Protein AF-A0AAD4QJ36-F1 (afdb_monomer_lite)

InterPro domains:
  IPR046541 Domain of unkn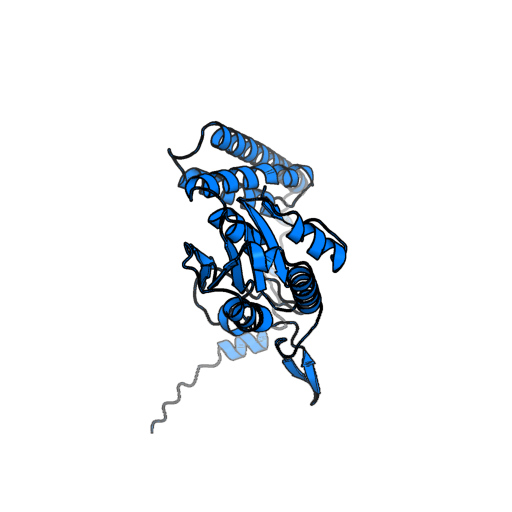own function DUF6606 [PF20255] (3-205)

Foldseek 3Di:
DEDEPPPPDPDQDDLVRQLVVLLPDDAQYWYKDDLALLQKIWIWHHHPFWIKIFMPGLDAWVVVQVVDPFWDKDKPRPFMWIATPVQSNPSVNSSVVSVLSSCSSPDNDPQFDWDADPNDIDGPQATHGHNCCPPPVVRVVRCVRGNTDDADMDMDGHNWDQADDPDSYGDTDDSVVVRVLRCLCRSDPDNLVSLLVVLLVLLVCLVCVVVPHDLVVLVVSLVVSVVSCVVCPPVHDPVSNVSNVVSSVVSVVSSVVVVVVVVVVVVVDDPDCVPDPVVVVVPPPPVPCVVVVVVVPPPPPPDDDDD

Radius of gyration: 26.71 Å; chains: 1; bounding box: 59×72×68 Å

Sequence (307 aa):
MIEIVQLAEKRPFEEVELQDTLSKMTTEDVFIMHIREQNAAVIVRKLPDVVQFETFEVSPPAGVVMPNKGKLLRSYPAQAVGVSVETFMNNRFLRELASFLLQMNVDILDSAATTTKAGSTVREVRESAHPKYITELLMGILSGCGHPVEVKSITKHFSDEVLWLNTERPWRRSPLWLILRISLQTSLPSTDVYKHFMLFFHAHLRICTQQSFPSELLYAMRVKMARRLSKLDSAALGDVYQTVYDVANETEELLRSRWANFQRKLMSSPWIPDNLDFRSDTAISLTNAHPYIKKALEPTSHGEQKT

Organism: NCBI:txid376703

pLDDT: mean 85.96, std 12.65, range [35.75, 98.19]

Secondary structure (DSSP, 8-state):
-EE-TTSS-SSPPPHHHHHHHHHTPPTT-EEEEEETTTTEEEEEEE-SSEEEEEEEESS--HHHHTT-SSPEEEEESSEEEEEEHHHHT-HHHHHHHHHHHHHHHH---TTS-EEEETTEEEE-TTSPPPTHIIIIIIHHHHHHTEEE-----EEEEE----B-SS-SS-B---HHHHHHHHHHHHHSS-HHHHHHHHHHHHHHTTHHHHTT--HHHHHHHHHHHHHHHHHHGGGS-HHHHHHHHHHHHHHHHHHHHHHHHHHHHHTTS---GGG--HHHHS----TTTHHHHHHHHS---------

Structure (mmCIF, N/CA/C/O backbone):
data_AF-A0AAD4QJ36-F1
#
_entry.id   AF-A0AAD4QJ36-F1
#
loop_
_atom_site.group_PDB
_atom_site.id
_atom_site.type_symbol
_atom_site.label_atom_id
_atom_site.label_alt_id
_atom_site.label_comp_id
_atom_site.label_asym_id
_atom_site.label_entity_id
_atom_site.label_seq_id
_atom_site.pdbx_PDB_ins_code
_atom_site.Cartn_x
_atom_site.Cartn_y
_atom_site.Cartn_z
_atom_site.occupancy
_atom_site.B_iso_or_equiv
_atom_site.auth_seq_id
_atom_site.auth_comp_id
_atom_site.auth_asym_id
_atom_site.auth_atom_id
_atom_site.pdbx_PDB_model_num
ATOM 1 N N . MET A 1 1 ? -6.503 16.402 4.889 1.00 41.88 1 MET A N 1
ATOM 2 C CA . MET A 1 1 ? -5.091 16.260 4.450 1.00 41.88 1 MET A CA 1
ATOM 3 C C . MET A 1 1 ? -4.736 14.772 4.524 1.00 41.88 1 MET A C 1
ATOM 5 O O . MET A 1 1 ? -5.135 14.124 5.479 1.00 41.88 1 MET A O 1
ATOM 9 N N . ILE A 1 2 ? -4.087 14.168 3.516 1.00 50.81 2 ILE A N 1
ATOM 10 C CA . ILE A 1 2 ? -3.665 12.754 3.636 1.00 50.81 2 ILE A CA 1
ATOM 11 C C . ILE A 1 2 ? -2.287 12.740 4.293 1.00 50.81 2 ILE A C 1
ATOM 13 O O . ILE A 1 2 ? -1.295 13.062 3.638 1.00 50.81 2 ILE A O 1
ATOM 17 N N . GLU A 1 3 ? -2.229 12.381 5.571 1.00 48.88 3 GLU A N 1
ATOM 18 C CA . GLU A 1 3 ? -0.978 12.273 6.312 1.00 48.88 3 GLU A CA 1
ATOM 19 C C . GLU A 1 3 ? -0.517 10.809 6.313 1.00 48.88 3 GLU A C 1
ATOM 21 O O . GLU A 1 3 ? -1.139 9.923 6.903 1.00 48.88 3 GLU A O 1
ATOM 26 N N . ILE A 1 4 ? 0.566 10.518 5.584 1.00 53.62 4 ILE A N 1
ATOM 27 C CA . ILE A 1 4 ? 1.099 9.153 5.466 1.00 53.62 4 ILE A CA 1
ATOM 28 C C . ILE A 1 4 ? 2.323 9.003 6.367 1.00 53.62 4 ILE A C 1
ATOM 30 O O . ILE A 1 4 ? 3.465 9.192 5.946 1.00 53.62 4 ILE A O 1
ATOM 34 N N . VAL A 1 5 ? 2.071 8.632 7.615 1.00 49.19 5 VAL A N 1
ATOM 35 C CA . VAL A 1 5 ? 2.993 8.854 8.737 1.00 49.19 5 VAL A CA 1
ATOM 36 C C . VAL A 1 5 ? 4.088 7.780 8.889 1.00 49.19 5 VAL A C 1
ATOM 38 O O . VAL A 1 5 ? 4.926 7.845 9.771 1.00 49.19 5 VAL A O 1
ATOM 41 N N . GLN A 1 6 ? 4.223 6.820 7.971 1.00 47.62 6 GLN A N 1
ATOM 42 C CA . GLN A 1 6 ? 5.349 5.860 8.017 1.00 47.62 6 GLN A CA 1
ATOM 43 C C . GLN A 1 6 ? 6.090 5.636 6.696 1.00 47.62 6 GLN A C 1
ATOM 45 O O . GLN A 1 6 ? 6.907 4.717 6.581 1.00 47.62 6 GLN A O 1
ATOM 50 N N . LEU A 1 7 ? 5.853 6.484 5.695 1.00 43.03 7 LEU A N 1
ATOM 51 C CA . LEU A 1 7 ? 6.656 6.465 4.468 1.00 43.03 7 LEU A CA 1
ATOM 52 C C . LEU A 1 7 ? 7.937 7.290 4.570 1.00 43.03 7 LEU A C 1
ATOM 54 O O . LEU A 1 7 ? 8.892 6.999 3.853 1.00 43.03 7 LEU A O 1
ATOM 58 N N . ALA A 1 8 ? 7.942 8.315 5.423 1.00 35.75 8 ALA A N 1
ATOM 59 C CA . ALA A 1 8 ? 8.966 9.354 5.414 1.00 35.75 8 ALA A CA 1
ATOM 60 C C . ALA A 1 8 ? 10.053 9.181 6.487 1.00 35.75 8 ALA A C 1
ATOM 62 O O . ALA A 1 8 ? 11.180 9.631 6.277 1.00 35.75 8 ALA A O 1
ATOM 63 N N . GLU A 1 9 ? 9.767 8.522 7.613 1.00 40.34 9 GLU A N 1
ATOM 64 C CA . GLU A 1 9 ? 10.689 8.545 8.751 1.00 40.34 9 GLU A CA 1
ATOM 65 C C . GLU A 1 9 ? 11.611 7.321 8.814 1.00 40.34 9 GLU A C 1
ATOM 67 O O . GLU A 1 9 ? 11.188 6.164 8.823 1.00 40.34 9 GLU A O 1
ATOM 72 N N . LYS A 1 10 ? 12.922 7.596 8.866 1.00 46.59 10 LYS A N 1
ATOM 73 C CA . LYS A 1 10 ? 13.982 6.598 9.092 1.00 46.59 10 LYS A CA 1
ATOM 74 C C . LYS A 1 10 ? 14.010 6.076 10.536 1.00 46.59 10 LYS A C 1
ATOM 76 O O . LYS A 1 10 ? 14.713 5.101 10.793 1.00 46.59 10 LYS A O 1
ATOM 81 N N . ARG A 1 11 ? 13.276 6.712 11.456 1.00 57.44 11 ARG A N 1
ATOM 82 C CA . ARG A 1 11 ? 13.163 6.324 12.867 1.00 57.44 11 ARG A CA 1
ATOM 83 C C . ARG A 1 11 ? 11.755 5.788 13.167 1.00 57.44 11 ARG A C 1
ATOM 85 O O . ARG A 1 11 ? 10.806 6.206 12.505 1.00 57.44 11 ARG A O 1
ATOM 92 N N . PRO A 1 12 ? 11.613 4.845 14.110 1.00 64.56 12 PRO A N 1
ATOM 93 C CA . PRO A 1 12 ? 10.301 4.450 14.608 1.00 64.56 12 PRO A CA 1
ATOM 94 C C . PRO A 1 12 ? 9.629 5.630 15.325 1.00 64.56 12 PRO A C 1
ATOM 96 O O . PRO A 1 12 ? 10.314 6.421 15.968 1.00 64.56 12 PRO A O 1
ATOM 99 N N . PHE A 1 13 ? 8.305 5.724 15.199 1.00 68.56 13 PHE A N 1
ATOM 100 C CA . PHE A 1 13 ? 7.481 6.659 15.968 1.00 68.56 13 PHE A CA 1
ATOM 101 C C . PHE A 1 13 ? 7.575 6.341 17.460 1.00 68.56 13 PHE A C 1
ATOM 103 O O . PHE A 1 13 ? 7.538 5.167 17.838 1.00 68.56 13 PHE A O 1
ATOM 110 N N . GLU A 1 14 ? 7.643 7.373 18.296 1.00 84.25 14 GLU A N 1
ATOM 111 C CA . GLU A 1 14 ? 7.407 7.215 19.733 1.00 84.25 14 GLU A CA 1
ATOM 112 C C . GLU A 1 14 ? 5.900 7.196 20.039 1.00 84.25 14 GLU A C 1
ATOM 114 O O . GLU A 1 14 ? 5.085 7.733 19.284 1.00 84.25 14 GLU A O 1
ATOM 119 N N . GLU A 1 15 ? 5.509 6.583 21.161 1.00 85.81 15 GLU A N 1
ATOM 120 C CA . GLU A 1 15 ? 4.096 6.464 21.569 1.00 85.81 15 GLU A CA 1
ATOM 121 C C . GLU A 1 15 ? 3.403 7.823 21.647 1.00 85.81 15 GLU A C 1
ATOM 123 O O . GLU A 1 15 ? 2.309 7.999 21.112 1.00 85.81 15 GLU A O 1
ATOM 128 N N . VAL A 1 16 ? 4.088 8.804 22.237 1.00 89.62 16 VAL A N 1
ATOM 129 C CA . VAL A 1 16 ? 3.588 10.175 22.377 1.00 89.62 16 VAL A CA 1
ATOM 130 C C . VAL A 1 16 ? 3.401 10.839 21.013 1.00 89.62 16 VAL A C 1
ATOM 132 O O . VAL A 1 16 ? 2.408 11.529 20.811 1.00 89.62 16 VAL A O 1
ATOM 135 N N . GLU A 1 17 ? 4.308 10.606 20.062 1.00 90.31 17 GLU A N 1
ATOM 136 C CA . GLU A 1 17 ? 4.225 11.185 18.716 1.00 90.31 17 GLU A CA 1
ATOM 137 C C . GLU A 1 17 ? 3.039 10.613 17.937 1.00 90.31 17 GLU A C 1
ATOM 139 O O . GLU A 1 17 ? 2.301 11.356 17.287 1.00 90.31 17 GLU A O 1
ATOM 144 N N . LEU A 1 18 ? 2.816 9.296 18.024 1.00 91.44 18 LEU A N 1
ATOM 145 C CA . LEU A 1 18 ? 1.687 8.655 17.355 1.00 91.44 18 LEU A CA 1
ATOM 146 C C . LEU A 1 18 ? 0.358 9.078 17.991 1.00 91.44 18 LEU A C 1
ATOM 148 O O . LEU A 1 18 ? -0.591 9.394 17.273 1.00 91.44 18 LEU A O 1
ATOM 152 N N . GLN A 1 19 ? 0.295 9.129 19.322 1.00 93.38 19 GLN A N 1
ATOM 153 C CA . GLN A 1 19 ? -0.873 9.636 20.039 1.00 93.38 19 GLN A CA 1
ATOM 154 C C . GLN A 1 19 ? -1.187 11.082 19.630 1.00 93.38 19 GLN A C 1
ATOM 156 O O . GLN A 1 19 ? -2.335 11.390 19.312 1.00 93.38 19 GLN A O 1
ATOM 161 N N . ASP A 1 20 ? -0.180 11.956 19.625 1.00 92.69 20 ASP A N 1
ATOM 162 C CA . ASP A 1 20 ? -0.322 13.368 19.268 1.00 92.69 20 ASP A CA 1
ATOM 163 C C . ASP A 1 20 ? -0.807 13.528 17.820 1.00 92.69 20 ASP A C 1
ATOM 165 O O . ASP A 1 20 ? -1.782 14.239 17.572 1.00 92.69 20 ASP A O 1
ATOM 169 N N . THR A 1 21 ? -0.223 12.769 16.889 1.00 92.69 21 THR A N 1
ATOM 170 C CA . THR A 1 21 ? -0.647 12.716 15.480 1.00 92.69 21 THR A CA 1
ATOM 171 C C . THR A 1 21 ? -2.123 12.334 15.351 1.00 92.69 21 THR A C 1
ATOM 173 O O . THR A 1 21 ? -2.900 13.049 14.721 1.00 92.69 21 THR A O 1
ATOM 176 N N . LEU A 1 22 ? -2.543 11.236 15.990 1.00 94.31 22 LEU A N 1
ATOM 177 C CA . LEU A 1 22 ? -3.935 10.777 15.943 1.00 94.31 22 LEU A CA 1
ATOM 178 C C . LEU A 1 22 ? -4.895 11.780 16.601 1.00 94.31 22 LEU A C 1
ATOM 180 O O . LEU A 1 22 ? -6.001 11.990 16.104 1.00 94.31 22 LEU A O 1
ATOM 184 N N . SER A 1 23 ? -4.473 12.432 17.688 1.00 94.88 23 SER A N 1
ATOM 185 C CA . SER A 1 23 ? -5.283 13.431 18.398 1.00 94.88 23 SER A CA 1
ATOM 186 C C . SER A 1 23 ? -5.511 14.713 17.591 1.00 94.88 23 SER A C 1
ATOM 188 O O . SER A 1 23 ? -6.525 15.384 17.773 1.00 94.88 23 SER A O 1
ATOM 190 N N . LYS A 1 24 ? -4.586 15.042 16.681 1.00 94.69 24 LYS A N 1
ATOM 191 C CA . LYS A 1 24 ? -4.638 16.234 15.824 1.00 94.69 24 LYS A CA 1
ATOM 192 C C . LYS A 1 24 ? -5.410 16.020 14.525 1.00 94.69 24 LYS A C 1
ATOM 194 O O . LYS A 1 24 ? -5.614 16.989 13.798 1.00 94.69 24 LYS A O 1
ATOM 199 N N . MET A 1 25 ? -5.861 14.793 14.245 1.00 94.19 25 MET A N 1
ATOM 200 C CA . MET A 1 25 ? -6.657 14.498 13.054 1.00 94.19 25 MET A CA 1
ATOM 201 C C . MET A 1 25 ? -7.949 15.323 13.035 1.00 94.19 25 MET A C 1
ATOM 203 O O . MET A 1 25 ? -8.803 15.221 13.921 1.00 94.19 25 MET A O 1
ATOM 207 N N . THR A 1 26 ? -8.110 16.098 11.973 1.00 93.88 26 THR A N 1
ATOM 208 C CA . THR A 1 26 ? -9.310 16.860 11.636 1.00 93.88 26 THR A CA 1
ATOM 209 C C . THR A 1 26 ? -10.234 16.055 10.724 1.00 93.88 26 THR A C 1
ATOM 211 O O . THR A 1 26 ? -9.863 15.008 10.195 1.00 93.88 26 THR A O 1
ATOM 214 N N . THR A 1 27 ? -11.478 16.505 10.562 1.00 93.56 27 THR A N 1
ATOM 215 C CA . THR A 1 27 ? -12.438 15.861 9.656 1.00 93.56 27 THR A CA 1
ATOM 216 C C . THR A 1 27 ? -11.858 15.748 8.243 1.00 93.56 27 THR A C 1
ATOM 218 O O . THR A 1 27 ? -11.265 16.693 7.736 1.00 93.56 27 THR A O 1
ATOM 221 N N . GLU A 1 28 ? -12.056 14.592 7.610 1.00 90.12 28 GLU A N 1
ATOM 222 C CA . GLU A 1 28 ? -11.489 14.179 6.316 1.00 90.12 28 GLU A CA 1
ATOM 223 C C . GLU A 1 28 ? -9.989 13.841 6.324 1.00 90.12 28 GLU A C 1
ATOM 225 O O . GLU A 1 28 ? -9.433 13.485 5.278 1.00 90.12 28 GLU A O 1
ATOM 230 N N . ASP A 1 29 ? -9.322 13.880 7.481 1.00 93.50 29 ASP A N 1
ATOM 231 C CA . ASP A 1 29 ? -7.956 13.377 7.580 1.00 93.50 29 ASP A CA 1
ATOM 232 C C . ASP A 1 29 ? -7.909 11.852 7.489 1.00 93.50 29 ASP A C 1
ATOM 234 O O . ASP A 1 29 ? -8.765 11.113 7.995 1.00 93.50 29 ASP A O 1
ATOM 238 N N . VAL A 1 30 ? -6.859 11.389 6.816 1.00 93.81 30 VAL A N 1
ATOM 239 C CA . VAL A 1 30 ? -6.574 9.975 6.599 1.00 93.81 30 VAL A CA 1
ATOM 240 C C . VAL A 1 30 ? -5.173 9.702 7.110 1.00 93.81 30 VAL A C 1
ATOM 242 O O . VAL A 1 30 ? -4.204 10.216 6.554 1.00 93.81 30 VAL A O 1
ATOM 245 N N . PHE A 1 31 ? -5.090 8.857 8.129 1.00 94.81 31 PHE A N 1
ATOM 246 C CA . PHE A 1 31 ? -3.850 8.345 8.687 1.00 94.81 31 PHE A CA 1
ATOM 247 C C . PHE A 1 31 ? -3.635 6.906 8.217 1.00 94.81 31 PHE A C 1
ATOM 249 O O . PHE A 1 31 ? -4.570 6.103 8.179 1.00 94.81 31 PHE A O 1
ATOM 256 N N . ILE A 1 32 ? -2.408 6.563 7.827 1.00 94.56 32 ILE A N 1
ATOM 257 C CA . ILE A 1 32 ? -2.071 5.236 7.296 1.00 94.56 32 ILE A CA 1
ATOM 258 C C . ILE A 1 32 ? -0.790 4.736 7.956 1.00 94.56 32 ILE A C 1
ATOM 260 O O . ILE A 1 32 ? 0.241 5.411 7.908 1.00 94.56 32 ILE A O 1
ATOM 264 N N . MET A 1 33 ? -0.835 3.511 8.478 1.00 92.75 33 MET A N 1
ATOM 265 C CA . MET A 1 33 ? 0.302 2.852 9.117 1.00 92.75 33 MET A CA 1
ATOM 266 C C . MET A 1 33 ? 0.529 1.455 8.536 1.00 92.75 33 MET A C 1
ATOM 268 O O . MET A 1 33 ? -0.412 0.685 8.330 1.00 92.75 33 MET A O 1
ATOM 272 N N . HIS A 1 34 ? 1.793 1.128 8.268 1.00 93.88 34 HIS A N 1
ATOM 273 C CA . HIS A 1 34 ? 2.209 -0.206 7.845 1.00 93.88 34 HIS A CA 1
ATOM 274 C C . HIS A 1 34 ? 2.743 -0.953 9.063 1.00 93.88 34 HIS A C 1
ATOM 276 O O . HIS A 1 34 ? 3.838 -0.653 9.525 1.00 93.88 34 HIS A O 1
ATOM 282 N N . ILE A 1 35 ? 1.999 -1.948 9.541 1.00 93.31 35 ILE A N 1
ATOM 283 C CA . ILE A 1 35 ? 2.399 -2.788 10.670 1.00 93.31 35 ILE A CA 1
ATOM 284 C C . ILE A 1 35 ? 3.280 -3.918 10.136 1.00 93.31 35 ILE A C 1
ATOM 286 O O . ILE A 1 35 ? 2.790 -4.959 9.689 1.00 93.31 35 ILE A O 1
ATOM 290 N N . ARG A 1 36 ? 4.593 -3.671 10.126 1.00 89.25 36 ARG A N 1
ATOM 291 C CA . ARG A 1 36 ? 5.574 -4.481 9.386 1.00 89.25 36 ARG A CA 1
ATOM 292 C C . ARG A 1 36 ? 5.629 -5.922 9.876 1.00 89.25 36 ARG A C 1
ATOM 294 O O . ARG A 1 36 ? 5.489 -6.837 9.067 1.00 89.25 36 ARG A O 1
ATOM 301 N N . GLU A 1 37 ? 5.784 -6.117 11.183 1.00 90.38 37 GLU A N 1
ATOM 302 C CA . GLU A 1 37 ? 5.948 -7.458 11.755 1.00 90.38 37 GLU A CA 1
ATOM 303 C C . GLU A 1 37 ? 4.638 -8.267 11.796 1.00 90.38 37 GLU A C 1
ATOM 305 O O . GLU A 1 37 ? 4.688 -9.490 11.882 1.00 90.38 37 GLU A O 1
ATOM 310 N N . GLN A 1 38 ? 3.471 -7.627 11.617 1.00 93.25 38 GLN A N 1
ATOM 311 C CA . GLN A 1 38 ? 2.171 -8.316 11.515 1.00 93.25 38 GLN A CA 1
ATOM 312 C C . GLN A 1 38 ? 1.595 -8.361 10.097 1.00 93.25 38 GLN A C 1
ATOM 314 O O . GLN A 1 38 ? 0.410 -8.640 9.947 1.00 93.25 38 GLN A O 1
ATOM 319 N N . ASN A 1 39 ? 2.383 -8.086 9.050 1.00 93.56 39 ASN A N 1
ATOM 320 C CA . ASN A 1 39 ? 1.939 -8.215 7.653 1.00 93.56 39 ASN A CA 1
ATOM 321 C C . ASN A 1 39 ? 0.577 -7.536 7.363 1.00 93.56 39 ASN A C 1
ATOM 323 O O . ASN A 1 39 ? -0.263 -8.040 6.608 1.00 93.56 39 ASN A O 1
ATOM 327 N N . ALA A 1 40 ? 0.347 -6.366 7.953 1.00 95.31 40 ALA A N 1
ATOM 328 C CA . ALA A 1 40 ? -0.932 -5.680 7.845 1.00 95.31 40 ALA A CA 1
ATOM 329 C C . ALA A 1 40 ? -0.761 -4.172 7.684 1.00 95.31 40 ALA A C 1
ATOM 331 O O . ALA A 1 40 ? 0.276 -3.590 8.002 1.00 95.31 40 ALA A O 1
ATOM 332 N N . ALA A 1 41 ? -1.810 -3.529 7.192 1.00 95.75 41 ALA A N 1
ATOM 333 C CA . ALA A 1 41 ? -1.935 -2.084 7.198 1.00 95.75 41 ALA A CA 1
ATOM 334 C C . ALA A 1 41 ? -3.190 -1.666 7.952 1.00 95.75 41 ALA A C 1
ATOM 336 O O . ALA A 1 41 ? -4.201 -2.371 7.925 1.00 95.75 41 ALA A O 1
ATOM 337 N N . VAL A 1 42 ? -3.100 -0.497 8.580 1.00 96.44 42 VAL A N 1
ATOM 338 C CA . VAL A 1 42 ? -4.211 0.191 9.234 1.00 96.44 42 VAL A CA 1
ATOM 339 C C . VAL A 1 42 ? -4.414 1.522 8.521 1.00 96.44 42 VAL A C 1
ATOM 341 O O . VAL A 1 42 ? -3.455 2.269 8.316 1.00 96.44 42 VAL A O 1
ATOM 344 N N . ILE A 1 43 ? -5.652 1.816 8.135 1.00 96.38 43 ILE A N 1
ATOM 345 C CA . ILE A 1 43 ? -6.078 3.144 7.695 1.00 96.38 43 ILE A CA 1
ATOM 346 C C . ILE A 1 43 ? -7.087 3.655 8.717 1.00 96.38 43 ILE A C 1
ATOM 348 O O . ILE A 1 43 ? -8.073 2.982 9.004 1.00 96.38 43 ILE A O 1
ATOM 352 N N . VAL A 1 44 ? -6.842 4.845 9.250 1.00 97.06 44 VAL A N 1
ATOM 353 C CA . VAL A 1 44 ? -7.753 5.551 10.150 1.00 97.06 44 VAL A CA 1
ATOM 354 C C . VAL A 1 44 ? -8.286 6.762 9.400 1.00 97.06 44 VAL A C 1
ATOM 356 O O . VAL A 1 44 ? -7.510 7.561 8.876 1.00 97.06 44 VAL A O 1
ATOM 359 N N . ARG A 1 45 ? -9.608 6.893 9.315 1.00 95.81 45 ARG A N 1
ATOM 360 C CA . ARG A 1 45 ? -10.280 8.020 8.662 1.00 95.81 45 ARG A CA 1
ATOM 361 C C . ARG A 1 45 ? -11.130 8.755 9.673 1.00 95.81 45 ARG A C 1
ATOM 363 O O . ARG A 1 45 ? -12.024 8.160 10.275 1.00 95.81 45 ARG A O 1
ATOM 370 N N . LYS A 1 46 ? -10.887 10.052 9.823 1.00 95.44 46 LYS A N 1
ATOM 371 C CA . LYS A 1 46 ? -11.736 10.915 10.638 1.00 95.44 46 LYS A CA 1
ATOM 372 C C . LYS A 1 46 ? -12.904 11.403 9.783 1.00 95.44 46 LYS A C 1
ATOM 374 O O . LYS A 1 46 ? -12.722 12.243 8.909 1.00 95.44 46 LYS A O 1
ATOM 379 N N . LEU A 1 47 ? -14.098 10.869 10.005 1.00 94.50 47 LEU A N 1
ATOM 380 C CA . LEU A 1 47 ? -15.337 11.383 9.414 1.00 94.50 47 LEU A CA 1
ATOM 381 C C . LEU A 1 47 ? -16.027 12.323 10.426 1.00 94.50 47 LEU A C 1
ATOM 383 O O . LEU A 1 47 ? -15.600 12.362 11.583 1.00 94.50 47 LEU A O 1
ATOM 387 N N . PRO A 1 48 ? -17.061 13.091 10.025 1.00 94.19 48 PRO A N 1
ATOM 388 C CA . PRO A 1 48 ? -17.702 14.063 10.914 1.00 94.19 48 PRO A CA 1
ATOM 389 C C . PRO A 1 48 ? -18.177 13.464 12.246 1.00 94.19 48 PRO A C 1
ATOM 391 O O . PRO A 1 48 ? -17.888 14.021 13.301 1.00 94.19 48 PRO A O 1
ATOM 394 N N . ASP A 1 49 ? -18.821 12.295 12.194 1.00 93.75 49 ASP A N 1
ATOM 395 C CA . ASP A 1 49 ? -19.474 11.686 13.363 1.00 93.75 49 ASP A CA 1
ATOM 396 C C . ASP A 1 49 ? -18.778 10.411 13.864 1.00 93.75 49 ASP A C 1
ATOM 398 O O . ASP A 1 49 ? -19.047 9.922 14.963 1.00 93.75 49 ASP A O 1
ATOM 402 N N . VAL A 1 50 ? -17.857 9.856 13.072 1.00 96.75 50 VAL A N 1
ATOM 403 C CA . VAL A 1 50 ? -17.237 8.554 13.339 1.00 96.75 50 VAL A CA 1
ATOM 404 C C . VAL A 1 50 ? -15.778 8.533 12.901 1.00 96.75 50 VAL A C 1
ATOM 406 O O . VAL A 1 50 ? -15.382 9.178 11.932 1.00 96.75 50 VAL A O 1
ATOM 409 N N . VAL A 1 51 ? -14.961 7.757 13.602 1.00 97.94 51 VAL A N 1
ATOM 410 C CA . VAL A 1 51 ? -13.603 7.420 13.181 1.00 97.94 51 VAL A CA 1
ATOM 411 C C . VAL A 1 51 ? -13.599 5.999 12.652 1.00 97.94 51 VAL A C 1
ATOM 413 O O . VAL A 1 51 ? -13.860 5.048 13.387 1.00 97.94 51 VAL A O 1
ATOM 416 N N . GLN A 1 52 ? -13.333 5.864 11.360 1.00 97.44 52 GLN A N 1
ATOM 417 C CA . GLN A 1 52 ? -13.350 4.591 10.662 1.00 97.44 52 GLN A CA 1
ATOM 418 C C . GLN A 1 52 ? -11.950 3.987 10.628 1.00 97.44 52 GLN A C 1
ATOM 420 O O . GLN A 1 52 ? -11.012 4.584 10.102 1.00 97.44 52 GLN A O 1
ATOM 425 N N . PHE A 1 53 ? -11.838 2.777 11.156 1.00 98.00 53 PHE A N 1
ATOM 426 C CA . PHE A 1 53 ? -10.650 1.943 11.106 1.00 98.00 53 PHE A CA 1
ATOM 427 C C . PHE A 1 53 ? -10.826 0.894 10.022 1.00 98.00 53 PHE A C 1
ATOM 429 O O . PHE A 1 53 ? -11.790 0.136 10.047 1.00 98.00 53 PHE A O 1
ATOM 436 N N . GLU A 1 54 ? -9.884 0.828 9.093 1.00 97.25 54 GLU A N 1
ATOM 437 C CA . GLU A 1 54 ? -9.830 -0.166 8.029 1.00 97.25 54 GLU A CA 1
ATOM 438 C C . GLU A 1 54 ? -8.530 -0.954 8.138 1.00 97.25 54 GLU A C 1
ATOM 440 O O . GLU A 1 54 ? -7.455 -0.367 8.292 1.00 97.25 54 GLU A O 1
ATOM 445 N N . THR A 1 55 ? -8.601 -2.275 7.995 1.00 96.62 55 THR A N 1
ATOM 446 C CA . THR A 1 55 ? -7.406 -3.127 8.014 1.00 96.62 55 THR A CA 1
ATOM 447 C C . THR A 1 55 ? -7.369 -4.097 6.845 1.00 96.62 55 THR A C 1
ATOM 449 O O . THR A 1 55 ? -8.398 -4.468 6.269 1.00 96.62 55 THR A O 1
ATOM 452 N N . PHE A 1 56 ? -6.156 -4.481 6.441 1.00 95.31 56 PHE A N 1
ATOM 453 C CA . PHE A 1 56 ? -5.944 -5.495 5.410 1.00 95.31 56 PHE A CA 1
ATOM 454 C C . PHE A 1 56 ? -4.538 -6.102 5.444 1.00 95.31 56 PHE A C 1
ATOM 456 O O . PHE A 1 56 ? -3.574 -5.465 5.864 1.00 95.31 56 PHE A O 1
ATOM 463 N N . GLU A 1 57 ? -4.435 -7.327 4.928 1.00 94.56 57 GLU A N 1
ATOM 464 C CA . GLU A 1 57 ? -3.177 -8.036 4.673 1.00 94.56 57 GLU A CA 1
ATOM 465 C C . GLU A 1 57 ? -2.390 -7.388 3.519 1.00 94.56 57 GLU A C 1
ATOM 467 O O . GLU A 1 57 ? -2.957 -7.082 2.462 1.00 94.56 57 GLU A O 1
ATOM 472 N N . VAL A 1 58 ? -1.073 -7.217 3.684 1.00 92.56 58 VAL A N 1
ATOM 473 C CA . VAL A 1 58 ? -0.228 -6.510 2.696 1.00 92.56 58 VAL A CA 1
ATOM 474 C C . VAL A 1 58 ? 0.632 -7.432 1.827 1.00 92.56 58 VAL A C 1
ATOM 476 O O . VAL A 1 58 ? 1.041 -7.030 0.735 1.00 92.56 58 VAL A O 1
ATOM 479 N N . SER A 1 59 ? 0.890 -8.663 2.272 1.00 90.69 59 SER A N 1
ATOM 480 C CA . SER A 1 59 ? 1.650 -9.674 1.536 1.00 90.69 59 SER A CA 1
ATOM 481 C C . SER A 1 59 ? 1.084 -11.072 1.807 1.00 90.69 59 SER A C 1
ATOM 483 O O . SER A 1 59 ? 1.250 -11.584 2.908 1.00 90.69 59 SER A O 1
ATOM 485 N N . PRO A 1 60 ? 0.467 -11.738 0.819 1.00 88.88 60 PRO A N 1
ATOM 486 C CA . PRO A 1 60 ? 0.006 -13.116 0.972 1.00 88.88 60 PRO A CA 1
ATOM 487 C C . PRO A 1 60 ? 1.155 -14.080 1.332 1.00 88.88 60 PRO A C 1
ATOM 489 O O . PRO A 1 60 ? 2.291 -13.847 0.907 1.00 88.88 60 PRO A O 1
ATOM 492 N N . PRO A 1 61 ? 0.900 -15.204 2.020 1.00 87.25 61 PRO A N 1
ATOM 493 C CA . PRO A 1 61 ? 1.917 -16.227 2.275 1.00 87.25 61 PRO A CA 1
ATOM 494 C C . PRO A 1 61 ? 2.491 -16.804 0.974 1.00 87.25 61 PRO A C 1
ATOM 496 O O . PRO A 1 61 ? 1.779 -16.913 -0.033 1.00 87.25 61 PRO A O 1
ATOM 499 N N . ALA A 1 62 ? 3.764 -17.207 0.967 1.00 85.38 62 ALA A N 1
ATOM 500 C CA . ALA A 1 62 ? 4.394 -17.757 -0.234 1.00 85.38 62 ALA A CA 1
ATOM 501 C C . ALA A 1 62 ? 3.734 -19.078 -0.654 1.00 85.38 62 ALA A C 1
ATOM 503 O O . ALA A 1 62 ? 3.523 -19.293 -1.848 1.00 85.38 62 ALA A O 1
ATOM 504 N N . GLY A 1 63 ? 3.278 -19.885 0.310 1.00 83.56 63 GLY A N 1
ATOM 505 C CA . GLY A 1 63 ? 2.444 -21.065 0.060 1.00 83.56 63 GLY A CA 1
ATOM 506 C C . GLY A 1 63 ? 1.123 -20.787 -0.677 1.00 83.56 63 GLY A C 1
ATOM 507 O O . GLY A 1 63 ? 0.587 -21.689 -1.310 1.00 83.56 63 GLY A O 1
ATOM 508 N N . VAL A 1 64 ? 0.612 -19.549 -0.662 1.00 85.75 64 VAL A N 1
ATOM 509 C CA . VAL A 1 64 ? -0.573 -19.134 -1.442 1.00 85.75 64 VAL A CA 1
ATOM 510 C C . VAL A 1 64 ? -0.175 -18.584 -2.814 1.00 85.75 64 VAL A C 1
ATOM 512 O O . VAL A 1 64 ? -0.895 -18.779 -3.794 1.00 85.75 64 VAL A O 1
ATOM 515 N N . VAL A 1 65 ? 0.964 -17.893 -2.901 1.00 86.88 65 VAL A N 1
ATOM 516 C CA . VAL A 1 65 ? 1.462 -17.296 -4.150 1.00 86.88 65 VAL A CA 1
ATOM 517 C C . VAL A 1 65 ? 1.985 -18.359 -5.113 1.00 86.88 65 VAL A C 1
ATOM 519 O O . VAL A 1 65 ? 1.558 -18.402 -6.262 1.00 86.88 65 VAL A O 1
ATOM 522 N N . MET A 1 66 ? 2.898 -19.211 -4.649 1.00 85.44 66 MET A N 1
ATOM 523 C CA . MET A 1 66 ? 3.657 -20.148 -5.482 1.00 85.44 66 MET A CA 1
ATOM 524 C C . MET A 1 66 ? 2.797 -21.147 -6.276 1.00 85.44 66 MET A C 1
ATOM 526 O O . MET A 1 66 ? 3.087 -21.349 -7.455 1.00 85.44 66 MET A O 1
ATOM 530 N N . PRO A 1 67 ? 1.746 -21.775 -5.707 1.00 85.88 67 PRO A N 1
ATOM 531 C CA . PRO A 1 67 ? 0.919 -22.711 -6.467 1.00 85.88 67 PRO A CA 1
ATOM 532 C C . PRO A 1 67 ? -0.117 -22.021 -7.367 1.00 85.88 67 PRO A C 1
ATOM 534 O O . PRO A 1 67 ? -0.727 -22.684 -8.209 1.00 85.88 67 PRO A O 1
ATOM 537 N N . ASN A 1 68 ? -0.357 -20.714 -7.206 1.00 84.12 68 ASN A N 1
ATOM 538 C CA . ASN A 1 68 ? -1.398 -20.029 -7.961 1.00 84.12 68 ASN A CA 1
ATOM 539 C C . ASN A 1 68 ? -0.965 -19.787 -9.415 1.00 84.12 68 ASN A C 1
ATOM 541 O O . ASN A 1 68 ? -0.083 -18.981 -9.711 1.00 84.12 68 ASN A O 1
ATOM 545 N N . LYS A 1 69 ? -1.665 -20.439 -10.346 1.00 81.25 69 LYS A N 1
ATOM 546 C CA . LYS A 1 69 ? -1.550 -20.178 -11.781 1.00 81.25 69 LYS A CA 1
ATOM 547 C C . LYS A 1 69 ? -2.362 -18.932 -12.146 1.00 81.25 69 LYS A C 1
ATOM 549 O O . LYS A 1 69 ? -3.496 -19.036 -12.605 1.00 81.25 69 LYS A O 1
ATOM 554 N N . GLY A 1 70 ? -1.781 -17.746 -11.965 1.00 83.75 70 GLY A N 1
ATOM 555 C CA . GLY A 1 70 ? -2.377 -16.492 -12.430 1.00 83.75 70 GLY A CA 1
ATOM 556 C C . GLY A 1 70 ? -2.292 -15.351 -11.424 1.00 83.75 70 GLY A C 1
ATOM 557 O O . GLY A 1 70 ? -1.265 -15.131 -10.789 1.00 83.75 70 GLY A O 1
ATOM 558 N N . LYS A 1 71 ? -3.361 -14.550 -11.340 1.00 86.50 71 LYS A N 1
ATOM 559 C CA . LYS A 1 71 ? -3.427 -13.395 -10.435 1.00 86.50 71 LYS A CA 1
ATOM 560 C C . LYS A 1 71 ? -4.253 -13.740 -9.205 1.00 86.50 71 LYS A C 1
ATOM 562 O O . LYS A 1 71 ? -5.376 -14.217 -9.328 1.00 86.50 71 LYS A O 1
ATOM 567 N N . LEU A 1 72 ? -3.726 -13.416 -8.032 1.00 88.69 72 LEU A N 1
ATOM 568 C CA . LEU A 1 72 ? -4.467 -13.454 -6.779 1.00 88.69 72 LEU A CA 1
ATOM 569 C C . LEU A 1 72 ? -5.490 -12.315 -6.755 1.00 88.69 72 LEU A C 1
ATOM 571 O O . LEU A 1 72 ? -5.159 -11.161 -7.026 1.00 88.69 72 LEU A O 1
ATOM 575 N N . LEU A 1 73 ? -6.733 -12.638 -6.418 1.00 90.62 73 LEU A N 1
ATOM 576 C CA . LEU A 1 73 ? -7.791 -11.660 -6.195 1.00 90.62 73 LEU A CA 1
ATOM 577 C C . LEU A 1 73 ? -7.892 -11.363 -4.701 1.00 90.62 73 LEU A C 1
ATOM 579 O O . LEU A 1 73 ? -7.980 -12.277 -3.874 1.00 90.62 73 LEU A O 1
ATOM 583 N N . ARG A 1 74 ? -7.856 -10.076 -4.361 1.00 90.00 74 ARG A N 1
ATOM 584 C CA . ARG A 1 74 ? -8.036 -9.579 -2.996 1.00 90.00 74 ARG A CA 1
ATOM 585 C C . ARG A 1 74 ? -8.885 -8.317 -3.013 1.00 90.00 74 ARG A C 1
ATOM 587 O O . ARG A 1 74 ? -8.721 -7.476 -3.901 1.00 90.00 74 ARG A O 1
ATOM 594 N N . SER A 1 75 ? -9.775 -8.212 -2.039 1.00 91.50 75 SER A N 1
ATOM 595 C CA . SER A 1 75 ? -10.644 -7.058 -1.829 1.00 91.50 75 SER A CA 1
ATOM 596 C C . SER A 1 75 ? -10.135 -6.242 -0.645 1.00 91.50 75 SER A C 1
ATOM 598 O O . SER A 1 75 ? -9.617 -6.811 0.315 1.00 91.50 75 SER A O 1
ATOM 600 N N . TYR A 1 76 ? -10.226 -4.918 -0.751 1.00 92.62 76 TYR A N 1
ATOM 601 C CA . TYR A 1 76 ? -9.639 -3.973 0.192 1.00 92.62 76 TYR A CA 1
ATOM 602 C C . TYR A 1 76 ? -10.598 -2.817 0.505 1.00 92.62 76 TYR A C 1
ATOM 604 O O . TYR A 1 76 ? -11.150 -2.251 -0.437 1.00 92.62 76 TYR A O 1
ATOM 612 N N . PRO A 1 77 ? -10.727 -2.405 1.775 1.00 90.75 77 PRO A N 1
ATOM 613 C CA . PRO A 1 77 ? -10.151 -3.067 2.948 1.00 90.75 77 PRO A CA 1
ATOM 614 C C . PRO A 1 77 ? -10.829 -4.419 3.224 1.00 90.75 77 PRO A C 1
ATOM 616 O O . PRO A 1 77 ? -11.851 -4.739 2.615 1.00 90.75 77 PRO A O 1
ATOM 619 N N . ALA A 1 78 ? -10.214 -5.232 4.086 1.00 85.56 78 ALA A N 1
ATOM 620 C CA . ALA A 1 78 ? -10.742 -6.548 4.443 1.00 85.56 78 ALA A CA 1
ATOM 621 C C . ALA A 1 78 ? -11.847 -6.437 5.502 1.00 85.56 78 ALA A C 1
ATOM 623 O O . ALA A 1 78 ? -12.857 -7.127 5.410 1.00 85.56 78 ALA A O 1
ATOM 624 N N . GLN A 1 79 ? -11.657 -5.553 6.482 1.00 89.62 79 GLN A N 1
ATOM 625 C CA . GLN A 1 79 ? -12.632 -5.250 7.525 1.00 89.62 79 GLN A CA 1
ATOM 626 C C . GLN A 1 79 ? -12.619 -3.755 7.834 1.00 89.62 79 GLN A C 1
ATOM 628 O O . GLN A 1 79 ? -11.588 -3.094 7.658 1.00 89.62 79 GLN A O 1
ATOM 633 N N . ALA A 1 80 ? -13.753 -3.244 8.315 1.00 96.00 80 ALA A N 1
ATOM 634 C CA . ALA A 1 80 ? -13.863 -1.875 8.784 1.00 96.00 80 ALA A CA 1
ATOM 635 C C . ALA A 1 80 ? -14.773 -1.746 10.014 1.00 96.00 80 ALA A C 1
ATOM 637 O O . ALA A 1 80 ? -15.832 -2.371 10.091 1.00 96.00 80 ALA A O 1
ATOM 638 N N . VAL A 1 81 ? -14.350 -0.920 10.971 1.00 97.94 81 VAL A N 1
ATOM 639 C CA . VAL A 1 81 ? -15.072 -0.626 12.217 1.00 97.94 81 VAL A CA 1
ATOM 640 C C . VAL A 1 81 ? -15.105 0.880 12.437 1.00 97.94 81 VAL A C 1
ATOM 642 O O . VAL A 1 81 ? -14.093 1.560 12.282 1.00 97.94 81 VAL A O 1
ATOM 645 N N . GLY A 1 82 ? -16.274 1.395 12.797 1.00 97.81 82 GLY A N 1
ATOM 646 C CA . GLY A 1 82 ? -16.485 2.773 13.207 1.00 97.81 82 GLY A CA 1
ATOM 647 C C . GLY A 1 82 ? -16.463 2.891 14.725 1.00 97.81 82 GLY A C 1
ATOM 648 O O . GLY A 1 82 ? -17.151 2.146 15.419 1.00 97.81 82 GLY A O 1
ATOM 649 N N . VAL A 1 83 ? -15.687 3.840 15.236 1.00 98.19 83 VAL A N 1
ATOM 650 C CA . VAL A 1 83 ? -15.640 4.223 16.652 1.00 98.19 83 VAL A CA 1
ATOM 651 C C . VAL A 1 83 ? -16.129 5.661 16.772 1.00 98.19 83 VAL A C 1
ATOM 653 O O . VAL A 1 83 ? -15.806 6.492 15.923 1.00 98.19 83 VAL A O 1
ATOM 656 N N . SER A 1 84 ? -16.908 5.979 17.808 1.00 97.56 84 SER A N 1
ATOM 657 C CA . SER A 1 84 ? -17.410 7.346 17.991 1.00 97.56 84 SER A CA 1
ATOM 658 C C . SER A 1 84 ? -16.260 8.356 18.098 1.00 97.56 84 SER A C 1
ATOM 660 O O . SER A 1 84 ? -15.176 8.045 18.606 1.00 97.56 84 SER A O 1
ATOM 662 N N . VAL A 1 85 ? -16.491 9.590 17.641 1.00 96.81 85 VAL A N 1
ATOM 663 C CA . VAL A 1 85 ? -15.502 10.671 17.779 1.00 96.81 85 VAL A CA 1
ATOM 664 C C . VAL A 1 85 ? -15.136 10.901 19.246 1.00 96.81 85 VAL A C 1
ATOM 666 O O . VAL A 1 85 ? -13.960 11.081 19.539 1.00 96.81 85 VAL A O 1
ATOM 669 N N . GLU A 1 86 ? -16.100 10.833 20.164 1.00 96.69 86 GLU A N 1
ATOM 670 C CA . GLU A 1 86 ? -15.866 10.990 21.604 1.00 96.69 86 GLU A CA 1
ATOM 671 C C . GLU A 1 86 ? -14.915 9.918 22.155 1.00 96.69 86 GLU A C 1
ATOM 673 O O . GLU A 1 86 ? -13.924 10.243 22.811 1.00 96.69 86 GLU A O 1
ATOM 678 N N . THR A 1 87 ? -15.171 8.644 21.839 1.00 97.06 87 THR A N 1
ATOM 679 C CA . THR A 1 87 ? -14.310 7.530 22.255 1.00 97.06 87 THR A CA 1
ATOM 680 C C . THR A 1 87 ? -12.914 7.668 21.662 1.00 97.06 87 THR A C 1
ATOM 682 O O . THR A 1 87 ? -11.930 7.522 22.382 1.00 97.06 87 THR A O 1
ATOM 685 N N . PHE A 1 88 ? -12.813 7.997 20.371 1.00 97.00 88 PHE A N 1
ATOM 686 C CA . PHE A 1 88 ? -11.523 8.173 19.713 1.00 97.00 88 PHE A CA 1
ATOM 687 C C . PHE A 1 88 ? -10.731 9.352 20.280 1.00 97.00 88 PHE A C 1
ATOM 689 O O . PHE A 1 88 ? -9.522 9.252 20.399 1.00 97.00 88 PHE A O 1
ATOM 696 N N . MET A 1 89 ? -11.379 10.459 20.653 1.00 95.00 89 MET A N 1
ATOM 697 C CA . MET A 1 89 ? -10.699 11.628 21.231 1.00 95.00 89 MET A CA 1
ATOM 698 C C . MET A 1 89 ? -10.343 11.446 22.714 1.00 95.00 89 MET A C 1
ATOM 700 O O . MET A 1 89 ? -9.723 12.321 23.320 1.00 95.00 89 MET A O 1
ATOM 704 N N . ASN A 1 90 ? -10.706 10.316 23.326 1.00 97.31 90 ASN A N 1
ATOM 705 C CA . ASN A 1 90 ? -10.299 10.012 24.685 1.00 97.31 90 ASN A CA 1
ATOM 706 C C . ASN A 1 90 ? -8.782 9.762 24.748 1.00 97.31 90 ASN A C 1
ATOM 708 O O . ASN A 1 90 ? -8.263 8.816 24.158 1.00 97.31 90 ASN A O 1
ATOM 712 N N . ASN A 1 91 ? -8.070 10.563 25.544 1.00 95.94 91 ASN A N 1
ATOM 713 C CA . ASN A 1 91 ? -6.613 10.458 25.676 1.00 95.94 91 ASN A CA 1
ATOM 714 C C . ASN A 1 91 ? -6.119 9.075 26.122 1.00 95.94 91 ASN A C 1
ATOM 716 O O . ASN A 1 91 ? -5.044 8.658 25.703 1.00 95.94 91 ASN A O 1
ATOM 720 N N . ARG A 1 92 ? -6.872 8.355 26.967 1.00 96.25 92 ARG A N 1
ATOM 721 C CA . ARG A 1 92 ? -6.480 6.996 27.373 1.00 96.25 92 ARG A CA 1
ATOM 722 C C . ARG A 1 92 ? -6.632 6.033 26.206 1.00 96.25 92 ARG A C 1
ATOM 724 O O . ARG A 1 92 ? -5.716 5.266 25.956 1.00 96.25 92 ARG A O 1
ATOM 731 N N . PHE A 1 93 ? -7.742 6.117 25.474 1.00 96.69 93 PHE A N 1
ATOM 732 C CA . PHE A 1 93 ? -7.961 5.300 24.282 1.00 96.69 93 PHE A CA 1
ATOM 733 C C . PHE A 1 93 ? -6.845 5.500 23.248 1.00 96.69 93 PHE A C 1
ATOM 735 O O . PHE A 1 93 ? -6.255 4.521 22.803 1.00 96.69 93 PHE A O 1
ATOM 742 N N . LEU A 1 94 ? -6.504 6.752 22.916 1.00 96.50 94 LEU A N 1
ATOM 743 C CA . LEU A 1 94 ? -5.436 7.046 21.952 1.00 96.50 94 LEU A CA 1
ATOM 744 C C . LEU A 1 94 ? -4.071 6.548 22.411 1.00 96.50 94 LEU A C 1
ATOM 746 O O . LEU A 1 94 ? -3.318 6.039 21.588 1.00 96.50 94 LEU A O 1
ATOM 750 N N . ARG A 1 95 ? -3.761 6.673 23.704 1.00 96.12 95 ARG A N 1
ATOM 751 C CA . ARG A 1 95 ? -2.510 6.163 24.266 1.00 96.12 95 ARG A CA 1
ATOM 752 C C . ARG A 1 95 ? -2.412 4.644 24.122 1.00 96.12 95 ARG A C 1
ATOM 754 O O . ARG A 1 95 ? -1.438 4.156 23.564 1.00 96.12 95 ARG A O 1
ATOM 761 N N . GLU A 1 96 ? -3.433 3.901 24.559 1.00 96.94 96 GLU A N 1
ATOM 762 C CA . GLU A 1 96 ? -3.429 2.434 24.444 1.00 96.94 96 GLU A CA 1
ATOM 763 C C . GLU A 1 96 ? -3.414 1.981 22.974 1.00 96.94 96 GLU A C 1
ATOM 765 O O . GLU A 1 96 ? -2.704 1.042 22.622 1.00 96.94 96 GLU A O 1
ATOM 770 N N . LEU A 1 97 ? -4.143 2.676 22.092 1.00 96.94 97 LEU A N 1
ATOM 771 C CA . LEU A 1 97 ? -4.121 2.415 20.653 1.00 96.94 97 LEU A CA 1
ATOM 772 C C . LEU A 1 97 ? -2.729 2.657 20.055 1.00 96.94 97 LEU A C 1
ATOM 774 O O . LEU A 1 97 ? -2.236 1.821 19.299 1.00 96.94 97 LEU A O 1
ATOM 778 N N . ALA A 1 98 ? -2.091 3.783 20.382 1.00 95.50 98 ALA A N 1
ATOM 779 C CA . ALA A 1 98 ? -0.753 4.111 19.906 1.00 95.50 98 ALA A CA 1
ATOM 780 C C . ALA A 1 98 ? 0.275 3.083 20.394 1.00 95.50 98 ALA A C 1
ATOM 782 O O . ALA A 1 98 ? 1.041 2.555 19.586 1.00 95.50 98 ALA A O 1
ATOM 783 N N . SER A 1 99 ? 0.232 2.742 21.685 1.00 95.25 99 SER A N 1
ATOM 784 C CA . SER A 1 99 ? 1.098 1.730 22.290 1.00 95.25 99 SER A CA 1
ATOM 785 C C . SER A 1 99 ? 0.927 0.373 21.600 1.00 95.25 99 SER A C 1
ATOM 787 O O . SER A 1 99 ? 1.900 -0.209 21.120 1.00 95.25 99 SER A O 1
ATOM 789 N N . PHE A 1 100 ? -0.323 -0.074 21.415 1.00 96.31 100 PHE A N 1
ATOM 790 C CA . PHE A 1 100 ? -0.639 -1.316 20.709 1.00 96.31 100 PHE A CA 1
ATOM 791 C C . PHE A 1 100 ? -0.092 -1.322 19.275 1.00 96.31 100 PHE A C 1
ATOM 793 O O . PHE A 1 100 ? 0.575 -2.274 18.870 1.00 96.31 100 PHE A O 1
ATOM 800 N N . LEU A 1 101 ? -0.349 -0.271 18.487 1.00 95.62 101 LEU A N 1
ATOM 801 C CA . LEU A 1 101 ? 0.085 -0.208 17.087 1.00 95.62 101 LEU A CA 1
ATOM 802 C C . LEU A 1 101 ? 1.612 -0.190 16.951 1.00 95.62 101 LEU A C 1
ATOM 804 O O . LEU A 1 101 ? 2.153 -0.846 16.057 1.00 95.62 101 LEU A O 1
ATOM 808 N N . LEU A 1 102 ? 2.313 0.534 17.828 1.00 93.31 102 LEU A N 1
ATOM 809 C CA . LEU A 1 102 ? 3.775 0.572 17.830 1.00 93.31 102 LEU A CA 1
ATOM 810 C C . LEU A 1 102 ? 4.370 -0.764 18.241 1.00 93.31 102 LEU A C 1
ATOM 812 O O . LEU A 1 102 ? 5.273 -1.248 17.558 1.00 93.31 102 LEU A O 1
ATOM 816 N N . GLN A 1 103 ? 3.825 -1.377 19.290 1.00 92.69 103 GLN A N 1
ATOM 817 C CA . GLN A 1 103 ? 4.262 -2.683 19.749 1.00 92.69 103 GLN A CA 1
ATOM 818 C C . GLN A 1 103 ? 4.062 -3.737 18.655 1.00 92.69 103 GLN A C 1
ATOM 820 O O . GLN A 1 103 ? 5.013 -4.409 18.269 1.00 92.69 103 GLN A O 1
ATOM 825 N N . MET A 1 104 ? 2.873 -3.817 18.051 1.00 94.06 104 MET A N 1
ATOM 826 C CA . MET A 1 104 ? 2.618 -4.752 16.948 1.00 94.06 104 MET A CA 1
ATOM 827 C C . MET A 1 104 ? 3.528 -4.502 15.737 1.00 94.06 104 MET A C 1
ATOM 829 O O . MET A 1 104 ? 3.850 -5.432 15.000 1.00 94.06 104 MET A O 1
ATOM 833 N N . ASN A 1 105 ? 3.957 -3.261 15.506 1.00 91.56 105 ASN A N 1
ATOM 834 C CA . ASN A 1 105 ? 4.830 -2.934 14.384 1.00 91.56 105 ASN A CA 1
ATOM 835 C C . ASN A 1 105 ? 6.275 -3.439 14.554 1.00 91.56 105 ASN A C 1
ATOM 837 O O . ASN A 1 105 ? 6.954 -3.592 13.537 1.00 91.56 105 ASN A O 1
ATOM 841 N N . VAL A 1 106 ? 6.741 -3.683 15.784 1.00 88.25 106 VAL A N 1
ATOM 842 C CA . VAL A 1 106 ? 8.128 -4.101 16.077 1.00 88.25 106 VAL A CA 1
ATOM 843 C C . VAL A 1 106 ? 8.236 -5.501 16.680 1.00 88.25 106 VAL A C 1
ATOM 845 O O . VAL A 1 106 ? 9.249 -6.170 16.471 1.00 88.25 106 VAL A O 1
ATOM 848 N N . ASP A 1 107 ? 7.212 -5.954 17.399 1.00 87.12 107 ASP A N 1
ATOM 849 C CA . ASP A 1 107 ? 7.233 -7.236 18.088 1.00 87.12 107 ASP A CA 1
ATOM 850 C C . ASP A 1 107 ? 7.056 -8.390 17.106 1.00 87.12 107 ASP A C 1
ATOM 852 O O . ASP A 1 107 ? 6.129 -8.438 16.295 1.00 87.12 107 ASP A O 1
ATOM 856 N N . ILE A 1 108 ? 7.935 -9.378 17.231 1.00 85.19 108 ILE A N 1
ATOM 857 C CA . ILE A 1 108 ? 7.833 -10.640 16.507 1.00 85.19 108 ILE A CA 1
ATOM 858 C C . ILE A 1 108 ? 7.034 -11.597 17.390 1.00 85.19 108 ILE A C 1
ATOM 860 O O . ILE A 1 108 ? 7.519 -12.041 18.430 1.00 85.19 108 ILE A O 1
ATOM 864 N N . LEU A 1 109 ? 5.812 -11.912 16.969 1.00 88.44 109 LEU A N 1
ATOM 865 C CA . LEU A 1 109 ? 4.875 -12.746 17.722 1.00 88.44 109 LEU A CA 1
ATOM 866 C C . LEU A 1 109 ? 4.757 -14.152 17.116 1.00 88.44 109 LEU A C 1
ATOM 868 O O . LEU A 1 109 ? 5.429 -14.492 16.141 1.00 88.44 109 LEU A O 1
ATOM 872 N N . ASP A 1 110 ? 3.869 -14.974 17.678 1.00 84.56 110 ASP A N 1
ATOM 873 C CA . ASP A 1 110 ? 3.591 -16.341 17.207 1.00 84.56 110 ASP A CA 1
ATOM 874 C C . ASP A 1 110 ? 2.939 -16.398 15.806 1.00 84.56 110 ASP A C 1
ATOM 876 O O . ASP A 1 110 ? 2.788 -17.467 15.218 1.00 84.56 110 ASP A O 1
ATOM 880 N N . SER A 1 111 ? 2.546 -15.239 15.268 1.00 80.25 111 SER A N 1
ATOM 881 C CA . SER A 1 111 ? 2.075 -15.041 13.898 1.00 80.25 111 SER A CA 1
ATOM 882 C C . SER A 1 111 ? 3.203 -15.168 12.879 1.00 80.25 111 SER A C 1
ATOM 884 O O . SER A 1 111 ? 2.926 -15.376 11.693 1.00 80.25 111 SER A O 1
ATOM 886 N N . ALA A 1 112 ? 4.459 -15.028 13.314 1.00 75.19 112 ALA A N 1
ATOM 887 C CA . ALA A 1 112 ? 5.615 -15.232 12.467 1.00 75.19 112 ALA A CA 1
ATOM 888 C C . ALA A 1 112 ? 5.695 -16.706 12.060 1.00 75.19 112 ALA A C 1
ATOM 890 O O . ALA A 1 112 ? 5.669 -17.609 12.895 1.00 75.19 112 ALA A O 1
ATOM 891 N N . ALA A 1 113 ? 5.830 -16.952 10.760 1.00 74.50 113 ALA A N 1
ATOM 892 C CA . ALA A 1 113 ? 6.015 -18.302 10.259 1.00 74.50 113 ALA A CA 1
ATOM 893 C C . ALA A 1 113 ? 7.270 -18.937 10.877 1.00 74.50 113 ALA A C 1
ATOM 895 O O . ALA A 1 113 ? 8.306 -18.284 11.034 1.00 74.50 113 ALA A O 1
ATOM 896 N N . THR A 1 114 ? 7.189 -20.221 11.217 1.00 79.50 114 THR A N 1
ATOM 897 C CA . THR A 1 114 ? 8.298 -20.993 11.786 1.00 79.50 114 THR A CA 1
ATOM 898 C C . THR A 1 114 ? 8.536 -22.265 10.980 1.00 79.50 114 THR A C 1
ATOM 900 O O . THR A 1 114 ? 7.649 -22.769 10.297 1.00 79.50 114 THR A O 1
ATOM 903 N N . THR A 1 115 ? 9.760 -22.779 11.039 1.00 76.50 115 THR A N 1
ATOM 904 C CA . THR A 1 115 ? 10.147 -24.062 10.452 1.00 76.50 115 THR A CA 1
ATOM 905 C C . THR A 1 115 ? 11.095 -24.788 11.391 1.00 76.50 115 THR A C 1
ATOM 907 O O . THR A 1 115 ? 11.875 -24.170 12.115 1.00 76.50 115 THR A O 1
ATOM 910 N N . THR A 1 116 ? 11.093 -26.115 11.344 1.00 77.56 116 THR A N 1
ATOM 911 C CA . THR A 1 116 ? 12.062 -26.924 12.085 1.00 77.56 116 THR A CA 1
ATOM 912 C C . THR A 1 116 ? 13.325 -27.117 11.243 1.00 77.56 116 THR A C 1
ATOM 914 O O . THR A 1 116 ? 13.262 -27.655 10.138 1.00 77.56 116 THR A O 1
ATOM 917 N N . LYS A 1 117 ? 14.483 -26.675 11.746 1.00 73.19 117 LYS A N 1
ATOM 918 C CA . LYS A 1 117 ? 15.809 -26.905 11.145 1.00 73.19 117 LYS A CA 1
ATOM 919 C C . LYS A 1 117 ? 16.716 -27.563 12.178 1.00 73.19 117 LYS A C 1
ATOM 921 O O . LYS A 1 117 ? 16.849 -27.061 13.292 1.00 73.19 117 LYS A O 1
ATOM 926 N N . ALA A 1 118 ? 17.312 -28.697 11.807 1.00 75.69 118 ALA A N 1
ATOM 927 C CA . ALA A 1 118 ? 18.205 -29.479 12.670 1.00 75.69 118 ALA A CA 1
ATOM 928 C C . ALA A 1 118 ? 17.631 -29.739 14.086 1.00 75.69 118 ALA A C 1
ATOM 930 O O . ALA A 1 118 ? 18.336 -29.614 15.080 1.00 75.69 118 ALA A O 1
ATOM 931 N N . GLY A 1 119 ? 16.331 -30.049 14.184 1.00 72.88 119 GLY A N 1
ATOM 932 C CA . GLY A 1 119 ? 15.649 -30.312 15.461 1.00 72.88 119 GLY A CA 1
ATOM 933 C C . GLY A 1 119 ? 15.240 -29.071 16.268 1.00 72.88 119 GLY A C 1
ATOM 934 O O . GLY A 1 119 ? 14.565 -29.216 17.280 1.00 72.88 119 GLY A O 1
ATOM 935 N N . SER A 1 120 ? 15.587 -27.862 15.816 1.00 67.12 120 SER A N 1
ATOM 936 C CA . SER A 1 120 ? 15.206 -26.592 16.450 1.00 67.12 120 SER A CA 1
ATOM 937 C C . SER A 1 120 ? 14.129 -25.859 15.645 1.00 67.12 120 SER A C 1
ATOM 939 O O . SER A 1 120 ? 14.196 -25.811 14.414 1.00 67.12 120 SER A O 1
ATOM 941 N N . THR A 1 121 ? 13.126 -25.287 16.315 1.00 75.50 121 THR A N 1
ATOM 942 C CA . THR A 1 121 ? 12.124 -24.427 15.667 1.00 75.50 121 THR A CA 1
ATOM 943 C C . THR A 1 121 ? 12.695 -23.025 15.524 1.00 75.50 121 THR A C 1
ATOM 945 O O . THR A 1 121 ? 13.012 -22.368 16.512 1.00 75.50 121 THR A O 1
ATOM 948 N N . VAL A 1 122 ? 12.827 -22.569 14.284 1.00 79.56 122 VAL A N 1
ATOM 949 C CA . VAL A 1 122 ? 13.356 -21.249 13.943 1.00 79.56 122 VAL A CA 1
ATOM 950 C C . VAL A 1 122 ? 12.340 -20.478 13.118 1.00 79.56 122 VAL A C 1
ATOM 952 O O . VAL A 1 122 ? 11.517 -21.065 12.416 1.00 79.56 122 VAL A O 1
ATOM 955 N N . ARG A 1 123 ? 12.407 -19.148 13.169 1.00 75.88 123 ARG A N 1
ATOM 956 C CA . ARG A 1 123 ? 11.577 -18.293 12.318 1.00 75.88 123 ARG A CA 1
ATOM 957 C C . ARG A 1 123 ? 11.872 -18.575 10.846 1.00 75.88 123 ARG A C 1
ATOM 959 O O . ARG A 1 123 ? 13.024 -18.507 10.410 1.00 75.88 123 ARG A O 1
ATOM 966 N N . GLU A 1 124 ? 10.830 -18.834 10.071 1.00 78.25 124 GLU A N 1
ATOM 967 C CA . GLU A 1 124 ? 10.918 -18.945 8.625 1.00 78.25 124 GLU A CA 1
ATOM 968 C C . GLU A 1 124 ? 10.739 -17.563 8.001 1.00 78.25 124 GLU A C 1
ATOM 970 O O . GLU A 1 124 ? 9.654 -17.143 7.616 1.00 78.25 124 GLU A O 1
ATOM 975 N N . VAL A 1 125 ? 11.860 -16.847 7.894 1.00 72.19 125 VAL A N 1
ATOM 976 C CA . VAL A 1 125 ? 11.956 -15.466 7.376 1.00 72.19 125 VAL A CA 1
ATOM 977 C C . VAL A 1 125 ? 11.450 -15.332 5.927 1.00 72.19 125 VAL A C 1
ATOM 979 O O . VAL A 1 125 ? 11.243 -14.226 5.430 1.00 72.19 125 VAL A O 1
ATOM 982 N N . ARG A 1 126 ? 11.263 -16.455 5.226 1.00 72.06 126 ARG A N 1
ATOM 983 C CA . ARG A 1 126 ? 10.813 -16.504 3.829 1.00 72.06 126 ARG A CA 1
ATOM 984 C C . ARG A 1 126 ? 9.295 -16.435 3.678 1.00 72.06 126 ARG A C 1
ATOM 986 O O . ARG A 1 126 ? 8.819 -16.155 2.580 1.00 72.06 126 ARG A O 1
ATOM 993 N N . GLU A 1 127 ? 8.560 -16.665 4.757 1.00 82.25 127 GLU A N 1
ATOM 994 C CA . GLU A 1 127 ? 7.104 -16.636 4.777 1.00 82.25 127 GLU A CA 1
ATOM 995 C C . GLU A 1 127 ? 6.577 -15.328 5.374 1.00 82.25 127 GLU A C 1
ATOM 997 O O . GLU A 1 127 ? 7.234 -14.664 6.177 1.00 82.25 127 GLU A O 1
ATOM 1002 N N . SER A 1 128 ? 5.382 -14.930 4.941 1.00 84.94 128 SER A N 1
ATOM 1003 C CA . SER A 1 128 ? 4.704 -13.750 5.484 1.00 84.94 128 SER A CA 1
ATOM 1004 C C . SER A 1 128 ? 4.014 -14.102 6.803 1.00 84.94 128 SER A C 1
ATOM 1006 O O . SER A 1 128 ? 3.412 -15.168 6.914 1.00 84.94 128 SER A O 1
ATOM 1008 N N . ALA A 1 129 ? 4.092 -13.211 7.796 1.00 88.50 129 ALA A N 1
ATOM 1009 C CA . ALA A 1 129 ? 3.389 -13.388 9.064 1.00 88.50 129 ALA A CA 1
ATOM 1010 C C . ALA A 1 129 ? 1.864 -13.386 8.858 1.00 88.50 129 ALA A C 1
ATOM 1012 O O . ALA A 1 129 ? 1.350 -12.719 7.954 1.00 88.50 129 ALA A O 1
ATOM 1013 N N . HIS A 1 130 ? 1.129 -14.109 9.702 1.00 90.81 130 HIS A N 1
ATOM 1014 C CA . HIS A 1 130 ? -0.332 -14.065 9.667 1.00 90.81 130 HIS A CA 1
ATOM 1015 C C . HIS A 1 130 ? -0.838 -12.712 10.198 1.00 90.81 130 HIS A C 1
ATOM 1017 O O . HIS A 1 130 ? -0.468 -12.327 11.309 1.00 90.81 130 HIS A O 1
ATOM 1023 N N . PRO A 1 131 ? -1.753 -12.012 9.506 1.00 94.12 131 PRO A N 1
ATOM 1024 C CA . PRO A 1 131 ? -2.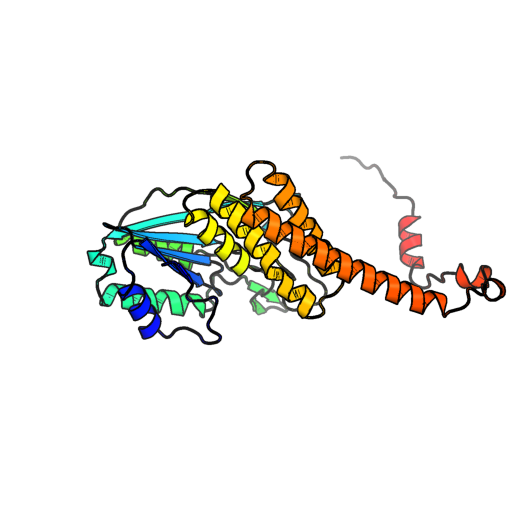181 -10.668 9.897 1.00 94.12 131 PRO A CA 1
ATOM 1025 C C . PRO A 1 131 ? -3.165 -10.623 11.079 1.00 94.12 131 PRO A C 1
ATOM 1027 O O . PRO A 1 131 ? -3.801 -9.591 11.305 1.00 94.12 131 PRO A O 1
ATOM 1030 N N . LYS A 1 132 ? -3.319 -11.717 11.843 1.00 94.69 132 LYS A N 1
ATOM 1031 C CA . LYS A 1 132 ? -4.404 -11.913 12.837 1.00 94.69 132 LYS A CA 1
ATOM 1032 C C . LYS A 1 132 ? -4.417 -10.835 13.918 1.00 94.69 132 LYS A C 1
ATOM 1034 O O . LYS A 1 132 ? -5.474 -10.365 14.316 1.00 94.69 132 LYS A O 1
ATOM 1039 N N . TYR A 1 133 ? -3.248 -10.376 14.358 1.00 96.00 133 TYR A N 1
ATOM 1040 C CA . TYR A 1 133 ? -3.159 -9.382 15.427 1.00 96.00 133 TYR A CA 1
ATOM 1041 C C . TYR A 1 133 ? -3.755 -8.023 15.040 1.00 96.00 133 TYR A C 1
ATOM 1043 O O . TYR A 1 133 ? -4.277 -7.306 15.889 1.00 96.00 133 TYR A O 1
ATOM 1051 N N . ILE A 1 134 ? -3.742 -7.687 13.751 1.00 96.62 134 ILE A N 1
ATOM 1052 C CA . ILE A 1 134 ? -4.313 -6.435 13.249 1.00 96.62 134 ILE A CA 1
ATOM 1053 C C . ILE A 1 134 ? -5.693 -6.665 12.639 1.00 96.62 134 ILE A C 1
ATOM 1055 O O . ILE A 1 134 ? -6.627 -5.928 12.926 1.00 96.62 134 ILE A O 1
ATOM 1059 N N . THR A 1 135 ? -5.841 -7.691 11.808 1.00 94.81 135 THR A N 1
ATOM 1060 C CA . THR A 1 135 ? -7.090 -7.940 11.071 1.00 94.81 135 THR A CA 1
ATOM 1061 C C . THR A 1 135 ? -8.172 -8.622 11.903 1.00 94.81 135 THR A C 1
ATOM 1063 O O . THR A 1 135 ? -9.338 -8.517 11.546 1.00 94.81 135 THR A O 1
ATOM 1066 N N . GLU A 1 136 ? -7.821 -9.276 13.014 1.00 95.31 136 GLU A N 1
ATOM 1067 C CA . GLU A 1 136 ? -8.778 -9.963 13.891 1.00 95.31 136 GLU A CA 1
ATOM 1068 C C . GLU A 1 136 ? -8.757 -9.380 15.308 1.00 95.31 136 GLU A C 1
ATOM 1070 O O . GLU A 1 136 ? -9.782 -8.889 15.767 1.00 95.31 136 GLU A O 1
ATOM 1075 N N . LEU A 1 137 ? -7.605 -9.368 15.996 1.00 96.69 137 LEU A N 1
ATOM 1076 C CA . LEU A 1 137 ? -7.528 -8.919 17.394 1.00 96.69 137 LEU A CA 1
ATOM 1077 C C . LEU A 1 137 ? -7.856 -7.428 17.537 1.00 96.69 137 LEU A C 1
ATOM 1079 O O . LEU A 1 137 ? -8.779 -7.084 18.273 1.00 96.69 137 LEU A O 1
ATOM 1083 N N . LEU A 1 138 ? -7.140 -6.546 16.830 1.00 97.25 138 LEU A N 1
ATOM 1084 C CA . LEU A 1 138 ? -7.426 -5.108 16.875 1.00 97.25 138 LEU A CA 1
ATOM 1085 C C . LEU A 1 138 ? -8.862 -4.815 16.425 1.00 97.25 138 LEU A C 1
ATOM 1087 O O . LEU A 1 138 ? -9.567 -4.067 17.096 1.00 97.25 138 LEU A O 1
ATOM 1091 N N . MET A 1 139 ? -9.320 -5.433 15.332 1.00 96.31 139 MET A N 1
ATOM 1092 C CA . MET A 1 139 ? -10.693 -5.249 14.847 1.00 96.31 139 MET A CA 1
ATOM 1093 C C . MET A 1 139 ? -11.738 -5.723 15.863 1.00 96.31 139 MET A C 1
ATOM 1095 O O . MET A 1 139 ? -12.760 -5.060 16.030 1.00 96.31 139 MET A O 1
ATOM 1099 N N . GLY A 1 140 ? -11.480 -6.816 16.584 1.00 96.38 140 GLY A N 1
ATOM 1100 C CA . GLY A 1 140 ? -12.333 -7.308 17.665 1.00 96.38 140 GLY A CA 1
ATOM 1101 C C . GLY A 1 140 ? -12.385 -6.349 18.856 1.00 96.38 140 GLY A C 1
ATOM 1102 O O . GLY A 1 140 ? -13.473 -6.041 19.338 1.00 96.38 140 GLY A O 1
ATOM 1103 N N . ILE A 1 141 ? -11.232 -5.813 19.278 1.00 96.25 141 ILE A N 1
ATOM 1104 C CA . ILE A 1 141 ? -11.149 -4.791 20.335 1.00 96.25 141 ILE A CA 1
ATOM 1105 C C . ILE A 1 141 ? -11.945 -3.545 19.928 1.00 96.25 141 ILE A C 1
ATOM 1107 O O . ILE A 1 141 ? -12.817 -3.100 20.672 1.00 96.25 141 ILE A O 1
ATOM 1111 N N . LEU A 1 142 ? -11.697 -3.015 18.726 1.00 97.19 142 LEU A N 1
ATOM 1112 C CA . LEU A 1 142 ? -12.385 -1.827 18.216 1.00 97.19 142 LEU A CA 1
ATOM 1113 C C . LEU A 1 142 ? -13.890 -2.058 18.062 1.00 97.19 142 LEU A C 1
ATOM 1115 O O . LEU A 1 142 ? -14.671 -1.155 18.345 1.00 97.19 142 LEU A O 1
ATOM 1119 N N . SER A 1 143 ? -14.305 -3.264 17.663 1.00 95.31 143 SER A N 1
ATOM 1120 C CA . SER A 1 143 ? -15.724 -3.626 17.561 1.00 95.31 143 SER A CA 1
ATOM 1121 C C . SER A 1 143 ? -16.424 -3.593 18.919 1.00 95.31 143 SER A C 1
ATOM 1123 O O . SER A 1 143 ? -17.593 -3.235 18.980 1.00 95.31 143 SER A O 1
ATOM 1125 N N . GLY A 1 144 ? -15.723 -3.909 20.013 1.00 95.25 144 GLY A N 1
ATOM 1126 C CA . GLY A 1 144 ? -16.254 -3.757 21.372 1.00 95.25 144 GLY A CA 1
ATOM 1127 C C . GLY A 1 144 ? -16.429 -2.297 21.808 1.00 95.25 144 GLY A C 1
ATOM 1128 O O . GLY A 1 144 ? -17.235 -2.013 22.691 1.00 95.25 144 GLY A O 1
ATOM 1129 N N . CYS A 1 145 ? -15.702 -1.367 21.183 1.00 93.75 145 CYS A N 1
ATOM 1130 C CA . CYS A 1 145 ? -15.772 0.076 21.440 1.00 93.75 145 CYS A CA 1
ATOM 1131 C C . CYS A 1 145 ? -16.618 0.844 20.410 1.00 93.75 145 CYS A C 1
ATOM 1133 O O . CYS A 1 145 ? -16.702 2.072 20.477 1.00 93.75 145 CYS A O 1
ATOM 1135 N N . GLY A 1 146 ? -17.200 0.153 19.434 1.00 95.38 146 GLY A N 1
ATOM 1136 C CA . GLY A 1 146 ? -17.807 0.767 18.264 1.00 95.38 146 GLY A CA 1
ATOM 1137 C C . GLY A 1 146 ? -18.773 -0.179 17.567 1.00 95.38 146 GLY A C 1
ATOM 1138 O O . GLY A 1 146 ? -19.497 -0.935 18.209 1.00 95.38 146 GLY A O 1
ATOM 1139 N N . HIS A 1 147 ? -18.806 -0.123 16.241 1.00 94.62 147 HIS A N 1
ATOM 1140 C CA . HIS A 1 147 ? -19.654 -0.992 15.432 1.00 94.62 147 HIS A CA 1
ATOM 1141 C C . HIS A 1 147 ? -19.027 -1.256 14.056 1.00 94.62 147 HIS A C 1
ATOM 1143 O O . HIS A 1 147 ? -18.299 -0.407 13.534 1.00 94.62 147 HIS A O 1
ATOM 1149 N N . PRO A 1 148 ? -19.312 -2.405 13.421 1.00 94.56 148 PRO A N 1
ATOM 1150 C CA . PRO A 1 148 ? -18.932 -2.636 12.032 1.00 94.56 148 PRO A CA 1
ATOM 1151 C C . PRO A 1 148 ? -19.473 -1.528 11.123 1.00 94.56 148 PRO A C 1
ATOM 1153 O O . PRO A 1 148 ? -20.583 -1.030 11.333 1.00 94.56 148 PRO A O 1
ATOM 1156 N N . VAL A 1 149 ? -18.696 -1.139 10.114 1.00 94.38 149 VAL A N 1
ATOM 1157 C CA . VAL A 1 149 ? -19.132 -0.171 9.098 1.00 94.38 149 VAL A CA 1
ATOM 1158 C C . VAL A 1 149 ? -18.947 -0.745 7.706 1.00 94.38 149 VAL A C 1
ATOM 1160 O O . VAL A 1 149 ? -17.955 -1.413 7.411 1.00 94.38 149 VAL A O 1
ATOM 1163 N N . GLU A 1 150 ? -19.921 -0.487 6.840 1.00 90.56 150 GLU A N 1
ATOM 1164 C CA . GLU A 1 150 ? -19.824 -0.862 5.438 1.00 90.56 150 GLU A CA 1
ATOM 1165 C C . GLU A 1 150 ? -18.995 0.178 4.686 1.00 90.56 150 GLU A C 1
ATOM 1167 O O . GLU A 1 150 ? -19.238 1.382 4.767 1.00 90.56 150 GLU A O 1
ATOM 1172 N N . VAL A 1 151 ? -17.997 -0.296 3.948 1.00 90.38 151 VAL A N 1
ATOM 1173 C CA . VAL A 1 151 ? -17.055 0.556 3.225 1.00 90.38 151 VAL A CA 1
ATOM 1174 C C . VAL A 1 151 ? -16.947 0.102 1.786 1.00 90.38 151 VAL A C 1
ATOM 1176 O O . VAL A 1 151 ? -17.020 -1.090 1.474 1.00 90.38 151 VAL A O 1
ATOM 1179 N N . LYS A 1 152 ? -16.734 1.059 0.882 1.00 87.62 152 LYS A N 1
ATOM 1180 C CA . LYS A 1 152 ? -16.567 0.758 -0.537 1.00 87.62 152 LYS A CA 1
ATOM 1181 C C . LYS A 1 152 ? -15.286 -0.044 -0.755 1.00 87.62 152 LYS A C 1
ATOM 1183 O O . LYS A 1 152 ? -14.188 0.511 -0.790 1.00 87.62 152 LYS A O 1
ATOM 1188 N N . SER A 1 153 ? -15.446 -1.348 -0.950 1.00 89.38 153 SER A N 1
ATOM 1189 C CA . SER A 1 153 ? -14.327 -2.238 -1.222 1.00 89.38 153 SER A CA 1
ATOM 1190 C C . SER A 1 153 ? -13.847 -2.110 -2.671 1.00 89.38 153 SER A C 1
ATOM 1192 O O . SER A 1 153 ? -14.635 -1.957 -3.608 1.00 89.38 153 SER A O 1
ATOM 1194 N N . ILE A 1 154 ? -12.534 -2.188 -2.867 1.00 93.19 154 ILE A N 1
ATOM 1195 C CA . ILE A 1 154 ? -11.893 -2.280 -4.177 1.00 93.19 154 ILE A CA 1
ATOM 1196 C C . ILE A 1 154 ? -11.239 -3.646 -4.339 1.00 93.19 154 ILE A C 1
ATOM 1198 O O . ILE A 1 154 ? -10.538 -4.127 -3.452 1.00 93.19 154 ILE A O 1
ATOM 1202 N N . THR A 1 155 ? -11.384 -4.251 -5.514 1.00 93.75 155 THR A N 1
ATOM 1203 C CA . THR A 1 155 ? -10.700 -5.508 -5.829 1.00 93.75 155 THR A CA 1
ATOM 1204 C C . THR A 1 155 ? -9.413 -5.232 -6.596 1.00 93.75 155 THR A C 1
ATOM 1206 O O . THR A 1 155 ? -9.403 -4.578 -7.644 1.00 93.75 155 THR A O 1
ATOM 1209 N N . LYS A 1 156 ? -8.293 -5.754 -6.095 1.00 90.50 156 LYS A N 1
ATOM 1210 C CA . LYS A 1 156 ? -7.004 -5.718 -6.786 1.00 90.50 156 LYS A CA 1
ATOM 1211 C C . LYS A 1 156 ? -6.648 -7.114 -7.278 1.00 90.50 156 LYS A C 1
ATOM 1213 O O . LYS A 1 156 ? -6.733 -8.100 -6.554 1.00 90.50 156 LYS A O 1
ATOM 1218 N N . HIS A 1 157 ? -6.162 -7.150 -8.513 1.00 88.56 157 HIS A N 1
ATOM 1219 C CA . HIS A 1 157 ? -5.491 -8.314 -9.068 1.00 88.56 157 HIS A CA 1
ATOM 1220 C C . HIS A 1 157 ? -4.005 -8.220 -8.723 1.00 88.56 157 HIS A C 1
ATOM 1222 O O . HIS A 1 157 ? -3.269 -7.389 -9.270 1.00 88.56 157 HIS A O 1
ATOM 1228 N N . PHE A 1 158 ? -3.579 -9.048 -7.786 1.00 78.19 158 PHE A N 1
ATOM 1229 C CA . PHE A 1 158 ? -2.218 -9.145 -7.303 1.00 78.19 158 PHE A CA 1
ATOM 1230 C C . PHE A 1 158 ? -1.457 -10.188 -8.132 1.00 78.19 158 PHE A C 1
ATOM 1232 O O . PHE A 1 158 ? -1.943 -11.285 -8.379 1.00 78.19 158 PHE A O 1
ATOM 1239 N N . SER A 1 159 ? -0.274 -9.827 -8.619 1.00 76.44 159 SER A N 1
ATOM 1240 C CA . SER A 1 159 ? 0.626 -10.765 -9.308 1.00 76.44 159 SER A CA 1
ATOM 1241 C C . SER A 1 159 ? 1.918 -10.786 -8.520 1.00 76.44 159 SER A C 1
ATOM 1243 O O . SER A 1 159 ? 2.857 -10.089 -8.885 1.00 76.44 159 SER A O 1
ATOM 1245 N N . ASP A 1 160 ? 1.912 -11.418 -7.358 1.00 82.75 160 ASP A N 1
ATOM 1246 C CA . ASP A 1 160 ? 3.166 -11.590 -6.638 1.00 82.75 160 ASP A CA 1
ATOM 1247 C C . ASP A 1 160 ? 3.985 -12.698 -7.259 1.00 82.75 160 ASP A C 1
ATOM 1249 O O . ASP A 1 160 ? 3.436 -13.639 -7.824 1.00 82.75 160 ASP A O 1
ATOM 1253 N N . GLU A 1 161 ? 5.288 -12.595 -7.074 1.00 84.19 161 GLU A N 1
ATOM 1254 C CA . GLU A 1 161 ? 6.230 -13.648 -7.404 1.00 84.19 161 GLU A CA 1
ATOM 1255 C C . GLU A 1 161 ? 7.171 -13.765 -6.214 1.00 84.19 161 GLU A C 1
ATOM 1257 O O . GLU A 1 161 ? 7.712 -12.760 -5.750 1.00 84.19 161 GLU A O 1
ATOM 1262 N N . VAL A 1 162 ? 7.329 -14.980 -5.692 1.00 85.00 162 VAL A N 1
ATOM 1263 C CA . VAL A 1 162 ? 8.284 -15.266 -4.620 1.00 85.00 162 VAL A CA 1
ATOM 1264 C C . VAL A 1 162 ? 9.520 -15.863 -5.272 1.00 85.00 162 VAL A C 1
ATOM 1266 O O . VAL A 1 162 ? 9.647 -17.076 -5.411 1.00 85.00 162 VAL A O 1
ATOM 1269 N N . LEU A 1 163 ? 10.410 -14.988 -5.742 1.00 84.94 163 LEU A N 1
ATOM 1270 C CA . LEU A 1 163 ? 11.642 -15.409 -6.401 1.00 84.94 163 LEU A CA 1
ATOM 1271 C C . LEU A 1 163 ? 12.739 -15.577 -5.356 1.00 84.94 163 LEU A C 1
ATOM 1273 O O . LEU A 1 163 ? 13.038 -14.661 -4.591 1.00 84.94 163 LEU A O 1
ATOM 1277 N N . TRP A 1 164 ? 13.360 -16.748 -5.327 1.00 83.56 164 TRP A N 1
ATOM 1278 C CA . TRP A 1 164 ? 14.407 -17.066 -4.369 1.00 83.56 164 TRP A CA 1
ATOM 1279 C C . TRP A 1 164 ? 15.585 -17.725 -5.084 1.00 83.56 164 TRP A C 1
ATOM 1281 O O . TRP A 1 164 ? 15.405 -18.706 -5.802 1.00 83.56 164 TRP A O 1
ATOM 1291 N N . LEU A 1 165 ? 16.789 -17.182 -4.886 1.00 83.31 165 LEU A N 1
ATOM 1292 C CA . LEU A 1 165 ? 18.038 -17.746 -5.402 1.00 83.31 165 LEU A CA 1
ATOM 1293 C C . LEU A 1 165 ? 19.150 -17.545 -4.369 1.00 83.31 165 LEU A C 1
ATOM 1295 O O . LEU A 1 165 ? 19.871 -16.554 -4.420 1.00 83.31 165 LEU A O 1
ATOM 1299 N N . ASN A 1 166 ? 19.277 -18.474 -3.418 1.00 81.81 166 ASN A N 1
ATOM 1300 C CA . ASN A 1 166 ? 20.310 -18.439 -2.371 1.00 81.81 166 ASN A CA 1
ATOM 1301 C C . ASN A 1 166 ? 20.376 -17.111 -1.584 1.00 81.81 166 ASN A C 1
ATOM 1303 O O . ASN A 1 166 ? 21.450 -16.678 -1.175 1.00 81.81 166 ASN A O 1
ATOM 1307 N N . THR A 1 167 ? 19.230 -16.466 -1.352 1.00 81.31 167 THR A N 1
ATOM 1308 C CA . THR A 1 167 ? 19.126 -15.225 -0.566 1.00 81.31 167 THR A CA 1
ATOM 1309 C C . THR A 1 167 ? 18.457 -15.462 0.791 1.00 81.31 167 THR A C 1
ATOM 1311 O O . THR A 1 167 ? 17.750 -16.453 0.993 1.00 81.31 167 THR A O 1
ATOM 1314 N N . GLU A 1 168 ? 18.659 -14.546 1.744 1.00 80.00 168 GLU A N 1
ATOM 1315 C CA . GLU A 1 168 ? 17.983 -14.595 3.052 1.00 80.00 168 GLU A CA 1
ATOM 1316 C C . GLU A 1 168 ? 16.468 -14.395 2.904 1.00 80.00 168 GLU A C 1
ATOM 1318 O O . GLU A 1 168 ? 15.674 -15.192 3.405 1.00 80.00 168 GLU A O 1
ATOM 1323 N N . ARG A 1 169 ? 16.075 -13.357 2.154 1.00 80.75 169 ARG A N 1
ATOM 1324 C CA . ARG A 1 169 ? 14.682 -13.025 1.846 1.00 80.75 169 ARG A CA 1
ATOM 1325 C C . ARG A 1 169 ? 14.398 -13.234 0.360 1.00 80.75 169 ARG A C 1
ATOM 1327 O O . ARG A 1 169 ? 15.261 -12.911 -0.466 1.00 80.75 169 ARG A O 1
ATOM 1334 N N . PRO A 1 170 ? 13.217 -13.757 -0.001 1.00 85.38 170 PRO A N 1
ATOM 1335 C CA . PRO A 1 170 ? 12.815 -13.821 -1.395 1.00 85.38 170 PRO A CA 1
ATOM 1336 C C . PRO A 1 170 ? 12.618 -12.409 -1.954 1.00 85.38 170 PRO A C 1
ATOM 1338 O O . PRO A 1 170 ? 12.169 -11.495 -1.257 1.00 85.38 170 PRO A O 1
ATOM 1341 N N . TRP A 1 171 ? 12.921 -12.240 -3.235 1.00 86.12 171 TRP A N 1
ATOM 1342 C CA . TRP A 1 171 ? 12.519 -11.059 -3.976 1.00 86.12 171 TRP A CA 1
ATOM 1343 C C . TRP A 1 171 ? 11.005 -11.097 -4.183 1.00 86.12 171 TRP A C 1
ATOM 1345 O O . TRP A 1 171 ? 10.479 -12.044 -4.768 1.00 86.12 171 TRP A O 1
ATOM 1355 N N . ARG A 1 172 ? 10.316 -10.069 -3.678 1.00 86.44 172 ARG A N 1
ATOM 1356 C CA . ARG A 1 172 ? 8.856 -9.919 -3.723 1.00 86.44 172 ARG A CA 1
ATOM 1357 C C . ARG A 1 172 ? 8.476 -8.476 -4.011 1.00 86.44 172 ARG A C 1
ATOM 1359 O O . ARG A 1 172 ? 9.295 -7.559 -3.903 1.00 86.44 172 ARG A O 1
ATOM 1366 N N . ARG A 1 173 ? 7.212 -8.244 -4.364 1.00 86.25 173 ARG A N 1
ATOM 1367 C CA . ARG A 1 173 ? 6.707 -6.875 -4.512 1.00 86.25 173 ARG A CA 1
ATOM 1368 C C . ARG A 1 173 ? 6.657 -6.169 -3.161 1.00 86.25 173 ARG A C 1
ATOM 1370 O O . ARG A 1 173 ? 6.276 -6.755 -2.158 1.00 86.25 173 ARG A O 1
ATOM 1377 N N . SER A 1 174 ? 6.998 -4.882 -3.160 1.00 88.62 174 SER A N 1
ATOM 1378 C CA . SER A 1 174 ? 6.955 -4.055 -1.952 1.00 88.62 174 SER A CA 1
ATOM 1379 C C . SER A 1 174 ? 5.527 -3.984 -1.374 1.00 88.62 174 SER A C 1
ATOM 1381 O O . SER A 1 174 ? 4.632 -3.492 -2.075 1.00 88.62 174 SER A O 1
ATOM 1383 N N . PRO A 1 175 ? 5.302 -4.403 -0.111 1.00 89.88 175 PRO A N 1
ATOM 1384 C CA . PRO A 1 175 ? 3.999 -4.274 0.551 1.00 89.88 175 PRO A CA 1
ATOM 1385 C C . PRO A 1 175 ? 3.573 -2.812 0.682 1.00 89.88 175 PRO A C 1
ATOM 1387 O O . PRO A 1 175 ? 2.424 -2.450 0.447 1.00 89.88 175 PRO A O 1
ATOM 1390 N N . LEU A 1 176 ? 4.541 -1.933 0.931 1.00 90.25 176 LEU A N 1
ATOM 1391 C CA . LEU A 1 176 ? 4.341 -0.494 1.046 1.00 90.25 176 LEU A CA 1
ATOM 1392 C C . LEU A 1 176 ? 3.720 0.125 -0.214 1.00 90.25 176 LEU A C 1
ATOM 1394 O O . LEU A 1 176 ? 2.849 0.990 -0.141 1.00 90.25 176 LEU A O 1
ATOM 1398 N N . TRP A 1 177 ? 4.123 -0.365 -1.388 1.00 90.44 177 TRP A N 1
ATOM 1399 C CA . TRP A 1 177 ? 3.537 0.057 -2.658 1.00 90.44 177 TRP A CA 1
ATOM 1400 C C . TRP A 1 177 ? 2.081 -0.395 -2.821 1.00 90.44 177 TRP A C 1
ATOM 1402 O O . TRP A 1 177 ? 1.284 0.264 -3.497 1.00 90.44 177 TRP A O 1
ATOM 1412 N N . LEU A 1 178 ? 1.708 -1.534 -2.236 1.00 91.88 178 LEU A N 1
ATOM 1413 C CA . LEU A 1 178 ? 0.317 -1.970 -2.211 1.00 91.88 178 LEU A CA 1
ATOM 1414 C C . LEU A 1 178 ? -0.515 -1.051 -1.312 1.00 91.88 178 LEU A C 1
ATOM 1416 O O . LEU A 1 178 ? -1.538 -0.558 -1.785 1.00 91.88 178 LEU A O 1
ATOM 1420 N N . ILE A 1 179 ? -0.030 -0.771 -0.097 1.00 93.69 179 ILE A N 1
ATOM 1421 C CA . ILE A 1 179 ? -0.672 0.129 0.873 1.00 93.69 179 ILE A CA 1
ATOM 1422 C C . ILE A 1 179 ? -0.954 1.478 0.221 1.00 93.69 179 ILE A C 1
ATOM 1424 O O . ILE A 1 179 ? -2.110 1.861 0.089 1.00 93.69 179 ILE A O 1
ATOM 1428 N N . LEU A 1 180 ? 0.080 2.125 -0.321 1.00 91.94 180 LEU A N 1
ATOM 1429 C CA . LEU A 1 180 ? -0.033 3.399 -1.033 1.00 91.94 180 LEU A CA 1
ATOM 1430 C C . LEU A 1 180 ? -1.124 3.391 -2.105 1.00 91.94 180 LEU A C 1
ATOM 1432 O O . LEU A 1 180 ? -1.973 4.276 -2.160 1.00 91.94 180 LEU A O 1
ATOM 1436 N N . ARG A 1 181 ? -1.125 2.373 -2.969 1.00 92.50 181 ARG A N 1
ATOM 1437 C CA . ARG A 1 181 ? -2.101 2.282 -4.061 1.00 92.50 181 ARG A CA 1
ATOM 1438 C C . ARG A 1 181 ? -3.520 2.011 -3.586 1.00 92.50 181 ARG A C 1
ATOM 1440 O O . ARG A 1 181 ? -4.443 2.358 -4.322 1.00 92.50 181 ARG A O 1
ATOM 1447 N N . ILE A 1 182 ? -3.694 1.313 -2.468 1.00 93.44 182 ILE A N 1
ATOM 1448 C CA . ILE A 1 182 ? -5.010 1.086 -1.872 1.00 93.44 182 ILE A CA 1
ATOM 1449 C C . ILE A 1 182 ? -5.477 2.391 -1.251 1.00 93.44 182 ILE A C 1
ATOM 1451 O O . ILE A 1 182 ? -6.494 2.908 -1.695 1.00 93.44 182 ILE A O 1
ATOM 1455 N N . SER A 1 183 ? -4.687 2.967 -0.343 1.00 92.50 183 SER A N 1
ATOM 1456 C CA . SER A 1 183 ? -5.020 4.202 0.359 1.00 92.50 183 SER A CA 1
ATOM 1457 C C . SER A 1 183 ? -5.330 5.350 -0.596 1.00 92.50 183 SER A C 1
ATOM 1459 O O . SER A 1 183 ? -6.306 6.058 -0.390 1.00 92.50 183 SER A O 1
ATOM 1461 N N . LEU A 1 184 ? -4.566 5.509 -1.681 1.00 93.44 184 LEU A N 1
ATOM 1462 C CA . LEU A 1 184 ? -4.858 6.521 -2.698 1.00 93.44 184 LEU A CA 1
ATOM 1463 C C . LEU A 1 184 ? -6.152 6.214 -3.455 1.00 93.44 184 LEU A C 1
ATOM 1465 O O . LEU A 1 184 ? -6.971 7.104 -3.641 1.00 93.44 184 LEU A O 1
ATOM 1469 N N . GLN A 1 185 ? -6.368 4.970 -3.893 1.00 93.88 185 GLN A N 1
ATOM 1470 C CA . GLN A 1 185 ? -7.569 4.642 -4.665 1.00 93.88 185 GLN A CA 1
ATOM 1471 C C . GLN A 1 185 ? -8.851 4.744 -3.829 1.00 93.88 185 GLN A C 1
ATOM 1473 O O . GLN A 1 185 ? -9.892 5.083 -4.384 1.00 93.88 185 GLN A O 1
ATOM 1478 N N . THR A 1 186 ? -8.789 4.439 -2.532 1.00 92.62 186 THR A N 1
ATOM 1479 C CA . THR A 1 186 ? -9.945 4.521 -1.629 1.00 92.62 186 THR A CA 1
ATOM 1480 C C . THR A 1 186 ? -10.154 5.913 -1.040 1.00 92.62 186 THR A C 1
ATOM 1482 O O . THR A 1 186 ? -11.262 6.205 -0.612 1.00 92.62 186 THR A O 1
ATOM 1485 N N . SER A 1 187 ? -9.131 6.777 -1.029 1.00 91.06 187 SER A N 1
ATOM 1486 C CA . SER A 1 187 ? -9.259 8.166 -0.549 1.00 91.06 187 SER A CA 1
ATOM 1487 C C . SER A 1 187 ? -9.590 9.169 -1.653 1.00 91.06 187 SER A C 1
ATOM 1489 O O . SER A 1 187 ? -10.106 10.242 -1.365 1.00 91.06 187 SER A O 1
ATOM 1491 N N . LEU A 1 188 ? -9.270 8.864 -2.913 1.00 91.44 188 LEU A N 1
ATOM 1492 C CA . LEU A 1 188 ? -9.566 9.764 -4.026 1.00 91.44 188 LEU A CA 1
ATOM 1493 C C . LEU A 1 188 ? -11.045 9.669 -4.442 1.00 91.44 188 LEU A C 1
ATOM 1495 O O . LEU A 1 188 ? -11.620 8.579 -4.433 1.00 91.44 188 LEU A O 1
ATOM 1499 N N . PRO A 1 189 ? -11.652 10.787 -4.880 1.00 88.75 189 PRO A N 1
ATOM 1500 C CA . PRO A 1 189 ? -13.098 10.884 -5.101 1.00 88.75 189 PRO A CA 1
ATOM 1501 C C . PRO A 1 189 ? -13.605 9.982 -6.231 1.00 88.75 189 PRO A C 1
ATOM 1503 O O . PRO A 1 189 ? -14.765 9.574 -6.243 1.00 88.75 189 PRO A O 1
ATOM 1506 N N . SER A 1 190 ? -12.749 9.646 -7.198 1.00 90.44 190 SER A N 1
ATOM 1507 C CA . SER A 1 190 ? -13.115 8.749 -8.286 1.00 90.44 190 SER A CA 1
ATOM 1508 C C . SER A 1 190 ? -11.954 7.874 -8.738 1.00 90.44 190 SER A C 1
ATOM 1510 O O . SER A 1 190 ? -10.770 8.183 -8.569 1.00 90.44 190 SER A O 1
ATOM 1512 N N . THR A 1 191 ? -12.313 6.760 -9.379 1.00 89.06 191 THR A N 1
ATOM 1513 C CA . THR A 1 191 ? -11.335 5.853 -9.988 1.00 89.06 191 THR A CA 1
ATOM 1514 C C . THR A 1 191 ? -10.556 6.540 -11.110 1.00 89.06 191 THR A C 1
ATOM 1516 O O . THR A 1 191 ? -9.391 6.211 -11.328 1.00 89.06 191 THR A O 1
ATOM 1519 N N . ASP A 1 192 ? -11.151 7.513 -11.797 1.00 89.94 192 ASP A N 1
ATOM 1520 C CA . ASP A 1 192 ? -10.474 8.226 -12.875 1.00 89.94 192 ASP A CA 1
ATOM 1521 C C . ASP A 1 192 ? -9.460 9.227 -12.335 1.00 89.94 192 ASP A C 1
ATOM 1523 O O . ASP A 1 192 ? -8.334 9.243 -12.827 1.00 89.94 192 ASP A O 1
ATOM 1527 N N . VAL A 1 193 ? -9.771 9.957 -11.258 1.00 92.06 193 VAL A N 1
ATOM 1528 C CA . VAL A 1 193 ? -8.781 10.807 -10.567 1.00 92.06 193 VAL A CA 1
ATOM 1529 C C . VAL A 1 193 ? -7.591 9.967 -10.096 1.00 92.06 193 VAL A C 1
ATOM 1531 O O . VAL A 1 193 ? -6.441 10.343 -10.320 1.00 92.06 193 VAL A O 1
ATOM 1534 N N . TYR A 1 194 ? -7.839 8.772 -9.547 1.00 93.19 194 TYR A N 1
ATOM 1535 C CA . TYR A 1 194 ? -6.769 7.833 -9.204 1.00 93.19 194 TYR A CA 1
ATOM 1536 C C . TYR A 1 194 ? -5.923 7.422 -10.419 1.00 93.19 194 TYR A C 1
ATOM 1538 O O . TYR A 1 194 ? -4.695 7.428 -10.340 1.00 93.19 194 TYR A O 1
ATOM 1546 N N . LYS A 1 195 ? -6.537 7.079 -11.559 1.00 92.94 195 LYS A N 1
ATOM 1547 C CA . LYS A 1 195 ? -5.785 6.706 -12.772 1.00 92.94 195 LYS A CA 1
ATOM 1548 C C . LYS A 1 195 ? -4.926 7.866 -13.291 1.00 92.94 195 LYS A C 1
ATOM 1550 O O . LYS A 1 195 ? -3.777 7.621 -13.660 1.00 92.94 195 LYS A O 1
ATOM 1555 N N . HIS A 1 196 ? -5.450 9.093 -13.278 1.00 92.69 196 HIS A N 1
ATOM 1556 C CA . HIS A 1 196 ? -4.712 10.302 -13.654 1.00 92.69 196 HIS A CA 1
ATOM 1557 C C . HIS A 1 196 ? -3.533 10.557 -12.721 1.00 92.69 196 HIS A C 1
ATOM 1559 O O . HIS A 1 196 ? -2.409 10.717 -13.194 1.00 92.69 196 HIS A O 1
ATOM 1565 N N . PHE A 1 197 ? -3.759 10.493 -11.405 1.00 93.06 197 PHE A N 1
ATOM 1566 C CA . PHE A 1 197 ? -2.692 10.610 -10.415 1.00 93.06 197 PHE A CA 1
ATOM 1567 C C . PHE A 1 197 ? -1.601 9.559 -10.642 1.00 93.06 197 PHE A C 1
ATOM 1569 O O . PHE A 1 197 ? -0.419 9.880 -10.643 1.00 93.06 197 PHE A O 1
ATOM 1576 N N . MET A 1 198 ? -1.977 8.301 -10.889 1.00 93.12 198 MET A N 1
ATOM 1577 C CA . MET A 1 198 ? -1.010 7.233 -11.150 1.00 93.12 198 MET A CA 1
ATOM 1578 C C . MET A 1 198 ? -0.179 7.494 -12.412 1.00 93.12 198 MET A C 1
ATOM 1580 O O . MET A 1 198 ? 1.006 7.167 -12.431 1.00 93.12 198 MET A O 1
ATOM 1584 N N . LEU A 1 199 ? -0.778 8.056 -13.463 1.00 93.00 199 LEU A N 1
ATOM 1585 C CA . LEU A 1 199 ? -0.073 8.456 -14.683 1.00 93.00 199 LEU A CA 1
ATOM 1586 C C . LEU A 1 199 ? 0.900 9.602 -14.429 1.00 93.00 199 LEU A C 1
ATOM 1588 O O . LEU A 1 199 ? 2.072 9.481 -14.779 1.00 93.00 199 LEU A O 1
ATOM 1592 N N . PHE A 1 200 ? 0.438 10.649 -13.751 1.00 92.44 200 PHE A N 1
ATOM 1593 C CA . PHE A 1 200 ? 1.279 11.761 -13.327 1.00 92.44 200 PHE A CA 1
ATOM 1594 C C . PHE A 1 200 ? 2.449 11.287 -12.450 1.00 92.44 200 PHE A C 1
ATOM 1596 O O . PHE A 1 200 ? 3.599 11.627 -12.711 1.00 92.44 200 PHE A O 1
ATOM 1603 N N . PHE A 1 201 ? 2.190 10.417 -11.470 1.00 92.12 201 PHE A N 1
ATOM 1604 C CA . PHE A 1 201 ? 3.221 9.817 -10.621 1.00 92.12 201 PHE A CA 1
ATOM 1605 C C . PHE A 1 201 ? 4.242 9.016 -11.439 1.00 92.12 201 PHE A C 1
ATOM 1607 O O . PHE A 1 201 ? 5.444 9.131 -11.215 1.00 92.12 201 PHE A O 1
ATOM 1614 N N . HIS A 1 202 ? 3.787 8.234 -12.424 1.00 90.25 202 HIS A N 1
ATOM 1615 C CA . HIS A 1 202 ? 4.680 7.520 -13.337 1.00 90.25 202 HIS A CA 1
ATOM 1616 C C . HIS A 1 202 ? 5.552 8.474 -14.170 1.00 90.25 202 HIS A C 1
ATOM 1618 O O . HIS A 1 202 ? 6.728 8.169 -14.358 1.00 90.25 202 HIS A O 1
ATOM 1624 N N . ALA A 1 203 ? 5.019 9.614 -14.618 1.00 92.06 203 ALA A N 1
ATOM 1625 C CA . ALA A 1 203 ? 5.797 10.641 -15.313 1.00 92.06 203 ALA A CA 1
ATOM 1626 C C . ALA A 1 203 ? 6.800 11.334 -14.379 1.00 92.06 203 ALA A C 1
ATOM 1628 O O . ALA A 1 203 ? 7.929 11.614 -14.771 1.00 92.06 203 ALA A O 1
ATOM 1629 N N . HIS A 1 204 ? 6.450 11.529 -13.106 1.00 88.75 204 HIS A N 1
ATOM 1630 C CA . HIS A 1 204 ? 7.366 12.084 -12.109 1.00 88.75 204 HIS A CA 1
ATOM 1631 C C . HIS A 1 204 ? 8.599 11.196 -11.863 1.00 88.75 204 HIS A C 1
ATOM 1633 O O . HIS A 1 204 ? 9.672 11.697 -11.522 1.00 88.75 204 HIS A O 1
ATOM 1639 N N . LEU A 1 205 ? 8.506 9.889 -12.144 1.00 83.31 205 LEU A N 1
ATOM 1640 C CA . LEU A 1 205 ? 9.670 8.995 -12.155 1.00 83.31 205 LEU A CA 1
ATOM 1641 C C . LEU A 1 205 ? 10.686 9.318 -13.267 1.00 83.31 205 LEU A C 1
ATOM 1643 O O . LEU A 1 205 ? 11.693 8.620 -13.382 1.00 83.31 205 LEU A O 1
ATOM 1647 N N . ARG A 1 206 ? 10.501 10.406 -14.030 1.00 84.38 206 ARG A N 1
ATOM 1648 C CA . ARG A 1 206 ? 11.562 11.036 -14.828 1.00 84.38 206 ARG A CA 1
ATOM 1649 C C . ARG A 1 206 ? 12.839 11.289 -14.026 1.00 84.38 206 ARG A C 1
ATOM 1651 O O . ARG A 1 206 ? 13.915 11.269 -14.595 1.00 84.38 206 ARG A O 1
ATOM 1658 N N . ILE A 1 207 ? 12.771 11.443 -12.702 1.00 87.81 207 ILE A N 1
ATOM 1659 C CA . ILE A 1 207 ? 13.973 11.544 -11.851 1.00 87.81 207 ILE A CA 1
ATOM 1660 C C . ILE A 1 207 ? 14.931 10.354 -12.085 1.00 87.81 207 ILE A C 1
ATOM 1662 O O . ILE A 1 207 ? 16.149 10.513 -12.033 1.00 87.81 207 ILE A O 1
ATOM 1666 N N . CYS A 1 208 ? 14.420 9.168 -12.435 1.00 87.06 208 CYS A N 1
ATOM 1667 C CA . CYS A 1 208 ? 15.251 8.008 -12.765 1.00 87.06 208 CYS A CA 1
ATOM 1668 C C . CYS A 1 208 ? 16.098 8.204 -14.035 1.00 87.06 208 CYS A C 1
ATOM 1670 O O . CYS A 1 208 ? 17.195 7.646 -14.118 1.00 87.06 208 CYS A O 1
ATOM 1672 N N . THR A 1 209 ? 15.636 8.994 -15.014 1.00 83.25 209 THR A N 1
ATOM 1673 C CA . THR A 1 209 ? 16.442 9.320 -16.204 1.00 83.25 209 THR A CA 1
ATOM 1674 C C . THR A 1 209 ? 17.641 10.188 -15.817 1.00 83.25 209 THR A C 1
ATOM 1676 O O . THR A 1 209 ? 18.738 9.976 -16.333 1.00 83.25 209 THR A O 1
ATOM 1679 N N . GLN A 1 210 ? 17.462 11.074 -14.831 1.00 82.88 210 GLN A N 1
ATOM 1680 C CA . GLN A 1 210 ? 18.500 11.953 -14.283 1.00 82.88 210 GLN A CA 1
ATOM 1681 C C . GLN A 1 210 ? 19.507 11.197 -13.397 1.00 82.88 210 GLN A C 1
ATOM 1683 O O . GLN A 1 210 ? 20.677 11.562 -13.334 1.00 82.88 210 GLN A O 1
ATOM 1688 N N . GLN A 1 211 ? 19.085 10.107 -12.750 1.00 86.00 211 GLN A N 1
ATOM 1689 C CA . GLN A 1 211 ? 19.918 9.298 -11.847 1.00 86.00 211 GLN A CA 1
ATOM 1690 C C . GLN A 1 211 ? 20.624 8.109 -12.526 1.00 86.00 211 GLN A C 1
ATOM 1692 O O . GLN A 1 211 ? 20.997 7.143 -11.865 1.00 86.00 211 GLN A O 1
ATOM 1697 N N . SER A 1 212 ? 20.827 8.152 -13.846 1.00 84.50 212 SER A N 1
ATOM 1698 C CA . SER A 1 212 ? 21.590 7.131 -14.590 1.00 84.50 212 SER A CA 1
ATOM 1699 C C . SER A 1 212 ? 21.078 5.687 -14.442 1.00 84.50 212 SER A C 1
ATOM 1701 O O . SER A 1 212 ? 21.857 4.738 -14.504 1.00 84.50 212 SER A O 1
ATOM 1703 N N . PHE A 1 213 ? 19.762 5.489 -14.313 1.00 93.25 213 PHE A N 1
ATOM 1704 C CA . PHE A 1 213 ? 19.182 4.141 -14.248 1.00 93.25 213 PHE A CA 1
ATOM 1705 C C . PHE A 1 213 ? 19.518 3.304 -15.498 1.00 93.25 213 PHE A C 1
ATOM 1707 O O . PHE A 1 213 ? 19.656 3.877 -16.585 1.00 93.25 213 PHE A O 1
ATOM 1714 N N . PRO A 1 214 ? 19.592 1.960 -15.390 1.00 94.69 214 PRO A N 1
ATOM 1715 C CA . PRO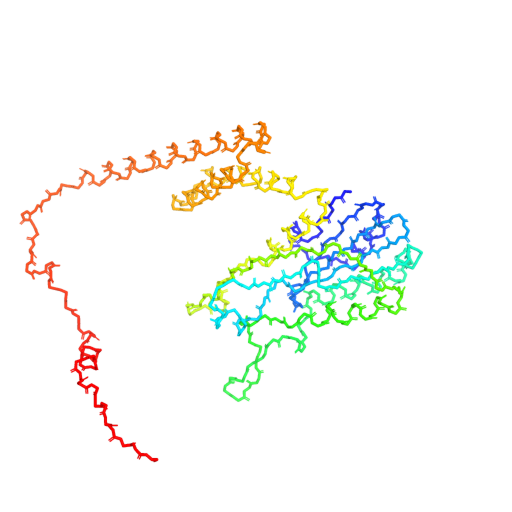 A 1 214 ? 19.780 1.063 -16.531 1.00 94.69 214 PRO A CA 1
ATOM 1716 C C . PRO A 1 214 ? 18.738 1.265 -17.638 1.00 94.69 214 PRO A C 1
ATOM 1718 O O . PRO A 1 214 ? 17.553 1.463 -17.362 1.00 94.69 214 PRO A O 1
ATOM 1721 N N . SER A 1 215 ? 19.171 1.164 -18.898 1.00 94.19 215 SER A N 1
ATOM 1722 C CA . SER A 1 215 ? 18.311 1.387 -20.072 1.00 94.19 215 SER A CA 1
ATOM 1723 C C . SER A 1 215 ? 17.089 0.464 -20.106 1.00 94.19 215 SER A C 1
ATOM 1725 O O . SER A 1 215 ? 15.995 0.929 -20.406 1.00 94.19 215 SER A O 1
ATOM 1727 N N . GLU A 1 216 ? 17.239 -0.802 -19.710 1.00 94.00 216 GLU A N 1
ATOM 1728 C CA . GLU A 1 216 ? 16.126 -1.764 -19.672 1.00 94.00 216 GLU A CA 1
ATOM 1729 C C . GLU A 1 216 ? 15.003 -1.335 -18.720 1.00 94.00 216 GLU A C 1
ATOM 1731 O O . GLU A 1 216 ? 13.815 -1.446 -19.035 1.00 94.00 216 GLU A O 1
ATOM 1736 N N . LEU A 1 217 ? 15.368 -0.785 -17.557 1.00 93.56 217 LEU A N 1
ATOM 1737 C CA . LEU A 1 217 ? 14.392 -0.289 -16.590 1.00 93.56 217 LEU A CA 1
ATOM 1738 C C . LEU A 1 217 ? 13.686 0.958 -17.117 1.00 93.56 217 LEU A C 1
ATOM 1740 O O . LEU A 1 217 ? 12.460 1.034 -17.044 1.00 93.56 217 LEU A O 1
ATOM 1744 N N . LEU A 1 218 ? 14.437 1.897 -17.699 1.00 94.56 218 LEU A N 1
ATOM 1745 C CA . LEU A 1 218 ? 13.873 3.104 -18.308 1.00 94.56 218 LEU A CA 1
ATOM 1746 C C . LEU A 1 218 ? 12.912 2.763 -19.454 1.00 94.56 218 LEU A C 1
ATOM 1748 O O . LEU A 1 218 ? 11.807 3.305 -19.515 1.00 94.56 218 LEU A O 1
ATOM 1752 N N . TYR A 1 219 ? 13.277 1.803 -20.307 1.00 94.81 219 TYR A N 1
ATOM 1753 C CA . TYR A 1 219 ? 12.405 1.293 -21.362 1.00 94.81 219 TYR A CA 1
ATOM 1754 C C . TYR A 1 219 ? 11.121 0.686 -20.783 1.00 94.81 219 TYR A C 1
ATOM 1756 O O . TYR A 1 219 ? 10.014 1.065 -21.174 1.00 94.81 219 TYR A O 1
ATOM 1764 N N . ALA A 1 220 ? 11.237 -0.204 -19.792 1.00 94.44 220 ALA A N 1
ATOM 1765 C CA . ALA A 1 220 ? 10.080 -0.829 -19.157 1.00 94.44 220 ALA A CA 1
ATOM 1766 C C . ALA A 1 220 ? 9.154 0.197 -18.479 1.00 94.44 220 ALA A C 1
ATOM 1768 O O . ALA A 1 220 ? 7.927 0.064 -18.543 1.00 94.44 220 ALA A O 1
ATOM 1769 N N . MET A 1 221 ? 9.720 1.222 -17.835 1.00 93.56 221 MET A N 1
ATOM 1770 C CA . MET A 1 221 ? 8.976 2.330 -17.232 1.00 93.56 221 MET A CA 1
ATOM 1771 C C . MET A 1 221 ? 8.215 3.125 -18.294 1.00 93.56 221 MET A C 1
ATOM 1773 O O . MET A 1 221 ? 6.995 3.273 -18.173 1.00 93.56 221 MET A O 1
ATOM 1777 N N . ARG A 1 222 ? 8.902 3.544 -19.365 1.00 94.38 222 ARG A N 1
ATOM 1778 C CA . ARG A 1 222 ? 8.314 4.270 -20.497 1.00 94.38 222 ARG A CA 1
ATOM 1779 C C . ARG A 1 222 ? 7.159 3.496 -21.127 1.00 94.38 222 ARG A C 1
ATOM 1781 O O . ARG A 1 222 ? 6.060 4.028 -21.255 1.00 94.38 222 ARG A O 1
ATOM 1788 N N . VAL A 1 223 ? 7.361 2.217 -21.452 1.00 94.25 223 VAL A N 1
ATOM 1789 C CA . VAL A 1 223 ? 6.321 1.366 -22.057 1.00 94.25 223 VAL A CA 1
ATOM 1790 C C . VAL A 1 223 ? 5.116 1.210 -21.130 1.00 94.25 223 VAL A C 1
ATOM 1792 O O . VAL A 1 223 ? 3.972 1.280 -21.582 1.00 94.25 223 VAL A O 1
ATOM 1795 N N . LYS A 1 224 ? 5.331 1.011 -19.823 1.00 92.19 224 LYS A N 1
ATOM 1796 C CA . LYS A 1 224 ? 4.228 0.919 -18.852 1.00 92.19 224 LYS A CA 1
ATOM 1797 C C . LYS A 1 224 ? 3.441 2.221 -18.774 1.00 92.19 224 LYS A C 1
ATOM 1799 O O . LYS A 1 224 ? 2.216 2.166 -18.707 1.00 92.19 224 LYS A O 1
ATOM 1804 N N . MET A 1 225 ? 4.129 3.355 -18.791 1.00 93.19 225 MET A N 1
ATOM 1805 C CA . MET A 1 225 ? 3.511 4.673 -18.764 1.00 93.19 225 MET A CA 1
ATOM 1806 C C . MET A 1 225 ? 2.687 4.930 -20.036 1.00 93.19 225 MET A C 1
ATOM 1808 O O . MET A 1 225 ? 1.491 5.192 -19.933 1.00 93.19 225 MET A O 1
ATOM 1812 N N . ALA A 1 226 ? 3.265 4.713 -21.221 1.00 92.00 226 ALA A N 1
ATOM 1813 C CA . ALA A 1 226 ? 2.570 4.861 -22.503 1.00 92.00 226 ALA A CA 1
ATOM 1814 C C . ALA A 1 226 ? 1.337 3.943 -22.612 1.00 92.00 226 ALA A C 1
ATOM 1816 O O . ALA A 1 226 ? 0.258 4.379 -23.009 1.00 92.00 226 ALA A O 1
ATOM 1817 N N . ARG A 1 227 ? 1.444 2.682 -22.166 1.00 92.38 227 ARG A N 1
ATOM 1818 C CA . ARG A 1 227 ? 0.298 1.753 -22.112 1.00 92.38 227 ARG A CA 1
ATOM 1819 C C . ARG A 1 227 ? -0.801 2.218 -21.159 1.00 92.38 227 ARG A C 1
ATOM 1821 O O . ARG A 1 227 ? -1.962 1.903 -21.386 1.00 92.38 227 ARG A O 1
ATOM 1828 N N . ARG A 1 228 ? -0.462 2.895 -20.058 1.00 91.50 228 ARG A N 1
ATOM 1829 C CA . ARG A 1 228 ? -1.468 3.459 -19.145 1.00 91.50 228 ARG A CA 1
ATOM 1830 C C . ARG A 1 228 ? -2.186 4.636 -19.779 1.00 91.50 228 ARG A C 1
ATOM 1832 O O . ARG A 1 228 ? -3.401 4.704 -19.646 1.00 91.50 228 ARG A O 1
ATOM 1839 N N . LEU A 1 229 ? -1.448 5.494 -20.479 1.00 91.56 229 LEU A N 1
ATOM 1840 C CA . LEU A 1 229 ? -2.013 6.635 -21.189 1.00 91.56 229 LEU A CA 1
ATOM 1841 C C . LEU A 1 229 ? -2.986 6.164 -22.274 1.00 91.56 229 LEU A C 1
ATOM 1843 O O . LEU A 1 229 ? -4.144 6.557 -22.269 1.00 91.56 229 LEU A O 1
ATOM 1847 N N . SER A 1 230 ? -2.563 5.205 -23.102 1.00 90.88 230 SER A N 1
ATOM 1848 C CA . SER A 1 230 ? -3.414 4.591 -24.132 1.00 90.88 230 SER A CA 1
ATOM 1849 C C . SER A 1 230 ? -4.676 3.920 -23.571 1.00 90.88 230 SER A C 1
ATOM 1851 O O . SER A 1 230 ? -5.676 3.842 -24.270 1.00 90.88 230 SER A O 1
ATOM 1853 N N . LYS A 1 231 ? -4.662 3.445 -22.319 1.00 89.62 231 LYS A N 1
ATOM 1854 C CA . LYS A 1 231 ? -5.857 2.885 -21.663 1.00 89.62 231 LYS A CA 1
ATOM 1855 C C . LYS A 1 231 ? -6.830 3.937 -21.140 1.00 89.62 231 LYS A C 1
ATOM 1857 O O . LYS A 1 231 ? -7.974 3.583 -20.873 1.00 89.62 231 LYS A O 1
ATOM 1862 N N . LEU A 1 232 ? -6.363 5.159 -20.888 1.00 88.12 232 LEU A N 1
ATOM 1863 C CA . LEU A 1 232 ? -7.249 6.280 -20.582 1.00 88.12 232 LEU A CA 1
ATOM 1864 C C . LEU A 1 232 ? -7.834 6.883 -21.855 1.00 88.12 232 LEU A C 1
ATOM 1866 O O . LEU A 1 232 ? -8.973 7.332 -21.816 1.00 88.12 232 LEU A O 1
ATOM 1870 N N . ASP A 1 233 ? -7.083 6.841 -22.956 1.00 84.81 233 ASP A N 1
ATOM 1871 C CA . ASP A 1 233 ? -7.516 7.321 -24.268 1.00 84.81 233 ASP A CA 1
ATOM 1872 C C . ASP A 1 233 ? -8.115 8.739 -24.176 1.00 84.81 233 ASP A C 1
ATOM 1874 O O . ASP A 1 233 ? -7.496 9.621 -23.573 1.00 84.81 233 ASP A O 1
ATOM 1878 N N . SER A 1 234 ? -9.332 8.963 -24.680 1.00 81.38 234 SER A N 1
ATOM 1879 C CA . SER A 1 234 ? -10.010 10.264 -24.642 1.00 81.38 234 SER A CA 1
ATOM 1880 C C . SER A 1 234 ? -10.374 10.757 -23.236 1.00 81.38 234 SER A C 1
ATOM 1882 O O . SER A 1 234 ? -10.783 11.905 -23.086 1.00 81.38 234 SER A O 1
ATOM 1884 N N . ALA A 1 235 ? -10.263 9.917 -22.202 1.00 85.12 235 ALA A N 1
ATOM 1885 C CA . ALA A 1 235 ? -10.526 10.308 -20.818 1.00 85.12 235 ALA A CA 1
ATOM 1886 C C . ALA A 1 235 ? -9.316 10.967 -20.138 1.00 85.12 235 ALA A C 1
ATOM 1888 O O . ALA A 1 235 ? -9.440 11.383 -18.988 1.00 85.12 235 ALA A O 1
ATOM 1889 N N . ALA A 1 236 ? -8.154 11.033 -20.801 1.00 82.62 236 ALA A N 1
ATOM 1890 C CA . ALA A 1 236 ? -6.956 11.653 -20.250 1.00 82.62 236 ALA A CA 1
ATOM 1891 C C . ALA A 1 236 ? -7.076 13.189 -20.200 1.00 82.62 236 ALA A C 1
ATOM 1893 O O . ALA A 1 236 ? -7.294 13.840 -21.219 1.00 82.62 236 ALA A O 1
ATOM 1894 N N . LEU A 1 237 ? -6.863 13.780 -19.021 1.00 86.44 237 LEU A N 1
ATOM 1895 C CA . LEU A 1 237 ? -6.727 15.232 -18.865 1.00 86.44 237 LEU A CA 1
ATOM 1896 C C . LEU A 1 237 ? -5.552 15.763 -19.700 1.00 86.44 237 LEU A C 1
ATOM 1898 O O . LEU A 1 237 ? -4.460 15.192 -19.649 1.00 86.44 237 LEU A O 1
ATOM 1902 N N . GLY A 1 238 ? -5.763 16.879 -20.406 1.00 88.56 238 GLY A N 1
ATOM 1903 C CA . GLY A 1 238 ? -4.787 17.459 -21.338 1.00 88.56 238 GLY A CA 1
ATOM 1904 C C . GLY A 1 238 ? -3.405 17.687 -20.720 1.00 88.56 238 GLY A C 1
ATOM 1905 O O . GLY A 1 238 ? -2.408 17.226 -21.269 1.00 88.56 238 GLY A O 1
ATOM 1906 N N . ASP A 1 239 ? -3.338 18.292 -19.534 1.00 89.31 239 ASP A N 1
ATOM 1907 C CA . ASP A 1 239 ? -2.060 18.581 -18.864 1.00 89.31 239 ASP A CA 1
ATOM 1908 C C . ASP A 1 239 ? -1.309 17.306 -18.449 1.00 89.31 239 ASP A C 1
ATOM 1910 O O . ASP A 1 239 ? -0.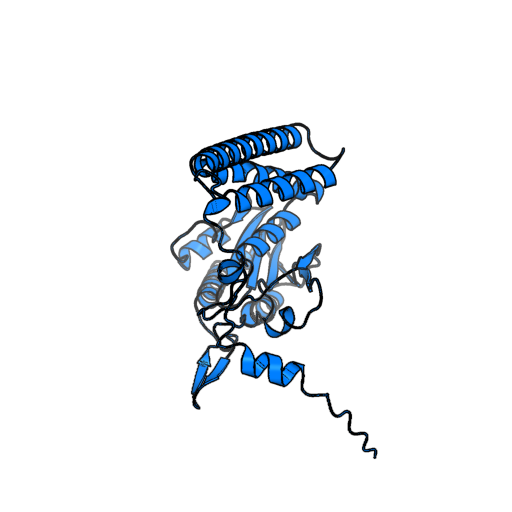084 17.208 -18.579 1.00 89.31 239 ASP A O 1
ATOM 1914 N N . VAL A 1 240 ? -2.049 16.291 -17.981 1.00 90.31 240 VAL A N 1
ATOM 1915 C CA . VAL A 1 240 ? -1.482 14.983 -17.615 1.00 90.31 240 VAL A CA 1
ATOM 1916 C C . VAL A 1 240 ? -0.985 14.266 -18.864 1.00 90.31 240 VAL A C 1
ATOM 1918 O O . VAL A 1 240 ? 0.096 13.680 -18.837 1.00 90.31 240 VAL A O 1
ATOM 1921 N N . TYR A 1 241 ? -1.747 14.331 -19.958 1.00 91.69 241 TYR A N 1
ATOM 1922 C CA . TYR A 1 241 ? -1.346 13.782 -21.247 1.00 91.69 241 TYR A CA 1
ATOM 1923 C C . TYR A 1 241 ? -0.027 14.401 -21.715 1.00 91.69 241 TYR A C 1
ATOM 1925 O O . TYR A 1 241 ? 0.911 13.653 -21.981 1.00 91.69 241 TYR A O 1
ATOM 1933 N N . GLN A 1 242 ? 0.069 15.736 -21.752 1.00 91.75 242 GLN A N 1
ATOM 1934 C CA . GLN A 1 242 ? 1.273 16.431 -22.221 1.00 91.75 242 GLN A CA 1
ATOM 1935 C C . GLN A 1 242 ? 2.485 16.089 -21.356 1.00 91.75 242 GLN A C 1
ATOM 1937 O O . GLN A 1 242 ? 3.498 15.626 -21.868 1.00 91.75 242 GLN A O 1
ATOM 1942 N N . THR A 1 243 ? 2.336 16.158 -20.030 1.00 92.44 243 THR A N 1
ATOM 1943 C CA . THR A 1 243 ? 3.417 15.801 -19.097 1.00 92.44 243 THR A CA 1
ATOM 1944 C C . THR A 1 243 ? 3.927 14.375 -19.328 1.00 92.44 243 THR A C 1
ATOM 1946 O O . THR A 1 243 ? 5.131 14.117 -19.328 1.00 92.44 243 THR A O 1
ATOM 1949 N N . VAL A 1 244 ? 3.014 13.417 -19.512 1.00 92.75 244 VAL A N 1
ATOM 1950 C CA . VAL A 1 244 ? 3.372 12.016 -19.765 1.00 92.75 244 VAL A CA 1
ATOM 1951 C C . VAL A 1 244 ? 4.036 11.850 -21.133 1.00 92.75 244 VAL A C 1
ATOM 1953 O O . VAL A 1 244 ? 4.984 11.072 -21.257 1.00 92.75 244 VAL A O 1
ATOM 1956 N N . TYR A 1 245 ? 3.532 12.549 -22.148 1.00 91.69 245 TYR A N 1
ATOM 1957 C CA . TYR A 1 245 ? 4.047 12.518 -23.511 1.00 91.69 245 TYR A CA 1
ATOM 1958 C C . TYR A 1 245 ? 5.486 13.043 -23.575 1.00 91.69 245 TYR A C 1
ATOM 1960 O O . TYR A 1 245 ? 6.364 12.347 -24.088 1.00 91.69 245 TYR A O 1
ATOM 1968 N N . ASP A 1 246 ? 5.746 14.195 -22.961 1.00 92.75 246 ASP A N 1
ATOM 1969 C CA . ASP A 1 246 ? 7.068 14.821 -22.919 1.00 92.75 246 ASP A CA 1
ATOM 1970 C C . ASP A 1 246 ? 8.086 13.906 -22.234 1.00 92.75 246 ASP A C 1
ATOM 1972 O O . ASP A 1 246 ? 9.103 13.546 -22.827 1.00 92.75 246 ASP A O 1
ATOM 1976 N N . VAL A 1 247 ? 7.761 13.396 -21.039 1.00 93.62 247 VAL A N 1
ATOM 1977 C CA . VAL A 1 247 ? 8.642 12.462 -20.316 1.00 93.62 247 VAL A CA 1
ATOM 1978 C C . VAL A 1 247 ? 8.884 11.176 -21.116 1.00 93.62 247 VAL A C 1
ATOM 1980 O O . VAL A 1 247 ? 9.985 10.612 -21.085 1.00 93.62 247 VAL A O 1
ATOM 1983 N N . ALA A 1 248 ? 7.876 10.677 -21.839 1.00 93.31 248 ALA A N 1
ATOM 1984 C CA . ALA A 1 248 ? 8.037 9.496 -22.681 1.00 93.31 248 ALA A CA 1
ATOM 1985 C C . ALA A 1 248 ? 9.000 9.745 -23.850 1.00 93.31 248 ALA A C 1
ATOM 1987 O O . ALA A 1 248 ? 9.749 8.828 -24.203 1.00 93.31 248 A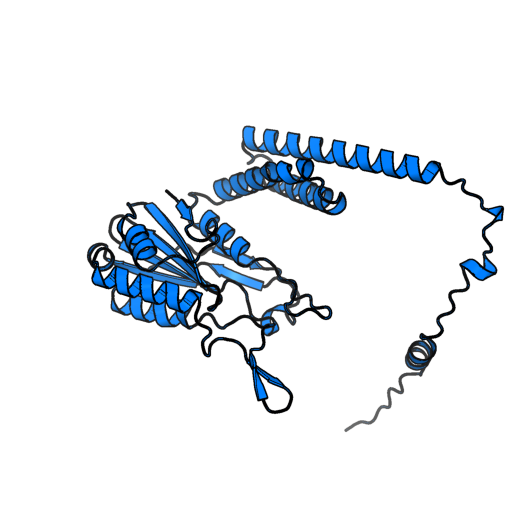LA A O 1
ATOM 1988 N N . ASN A 1 249 ? 8.988 10.943 -24.437 1.00 93.38 249 ASN A N 1
ATOM 1989 C CA . ASN A 1 249 ? 9.886 11.325 -25.525 1.00 93.38 249 ASN A CA 1
ATOM 1990 C C . ASN A 1 249 ? 11.304 11.592 -25.023 1.00 93.38 249 ASN A C 1
ATOM 1992 O O . ASN A 1 249 ? 12.238 11.005 -25.559 1.00 93.38 249 ASN A O 1
ATOM 1996 N N . GLU A 1 250 ? 11.466 12.332 -23.926 1.00 93.06 250 GLU A N 1
ATOM 1997 C CA . GLU A 1 250 ? 12.770 12.538 -23.280 1.00 93.06 250 GLU A CA 1
ATOM 1998 C C . GLU A 1 250 ? 13.446 11.197 -22.947 1.00 93.06 250 GLU A C 1
ATOM 2000 O O . GLU A 1 250 ? 14.634 10.978 -23.201 1.00 93.06 250 GLU A O 1
ATOM 2005 N N . THR A 1 251 ? 12.672 10.247 -22.407 1.00 94.12 251 THR A N 1
ATOM 2006 C CA . THR A 1 251 ? 13.186 8.908 -22.092 1.00 94.12 251 THR A CA 1
ATOM 2007 C C . THR A 1 251 ? 13.590 8.150 -23.360 1.00 94.12 251 THR A C 1
ATOM 2009 O O . THR A 1 251 ? 14.606 7.457 -23.361 1.00 94.12 251 THR A O 1
ATOM 2012 N N . GLU A 1 252 ? 12.819 8.267 -24.442 1.00 94.81 252 GLU A N 1
ATOM 2013 C CA . GLU A 1 252 ? 13.143 7.648 -25.732 1.00 94.81 252 GLU A CA 1
ATOM 2014 C C . GLU A 1 252 ? 14.432 8.220 -26.331 1.00 94.81 252 GLU A C 1
ATOM 2016 O O . GLU A 1 252 ? 15.291 7.461 -26.778 1.00 94.81 252 GLU A O 1
ATOM 2021 N N . GLU A 1 253 ? 14.594 9.541 -26.313 1.00 94.81 253 GLU A N 1
ATOM 2022 C CA . GLU A 1 253 ? 15.789 10.225 -26.811 1.00 94.81 253 GLU A CA 1
ATOM 2023 C C . GLU A 1 253 ? 17.041 9.799 -26.042 1.00 94.81 253 GLU A C 1
ATOM 2025 O O . GLU A 1 253 ? 18.075 9.484 -26.646 1.00 94.81 253 GLU A O 1
ATOM 2030 N N . LEU A 1 254 ? 16.940 9.689 -24.712 1.00 94.44 254 LEU A N 1
ATOM 2031 C CA . LEU A 1 254 ? 18.013 9.163 -23.873 1.00 94.44 254 LEU A CA 1
ATOM 2032 C C . LEU A 1 254 ? 18.365 7.717 -24.247 1.00 94.44 254 LEU A C 1
ATOM 2034 O O . LEU A 1 254 ? 19.544 7.384 -24.395 1.00 94.44 254 LEU A O 1
ATOM 2038 N N . LEU A 1 255 ? 17.363 6.849 -24.409 1.00 95.12 255 LEU A N 1
ATOM 2039 C CA . LEU A 1 255 ? 17.572 5.446 -24.778 1.00 95.12 255 LEU A CA 1
ATOM 2040 C C . LEU A 1 255 ? 18.224 5.314 -26.158 1.00 95.12 255 LEU A C 1
ATOM 2042 O O . LEU A 1 255 ? 19.192 4.565 -26.302 1.00 95.12 255 LEU A O 1
ATOM 2046 N N . ARG A 1 256 ? 17.765 6.090 -27.146 1.00 96.19 256 ARG A N 1
ATOM 2047 C CA . ARG A 1 256 ? 18.360 6.145 -28.490 1.00 96.19 256 ARG A CA 1
ATOM 2048 C C . ARG A 1 256 ? 19.803 6.618 -28.449 1.00 96.19 256 ARG A C 1
ATOM 2050 O O . ARG A 1 256 ? 20.662 6.000 -29.072 1.00 96.19 256 ARG A O 1
ATOM 2057 N N . SER A 1 257 ? 20.086 7.655 -27.668 1.00 95.06 257 SER A N 1
ATOM 2058 C CA . SER A 1 257 ? 21.442 8.183 -27.499 1.00 95.06 257 SER A CA 1
ATOM 2059 C C . SER A 1 257 ? 22.379 7.146 -26.876 1.00 95.06 257 SER A C 1
ATOM 2061 O O . SER A 1 257 ? 23.496 6.934 -27.354 1.00 95.06 257 SER A O 1
ATOM 2063 N N . ARG A 1 258 ? 21.919 6.435 -25.837 1.00 94.62 258 ARG A N 1
ATOM 2064 C CA . ARG A 1 258 ? 22.677 5.336 -25.218 1.00 94.62 258 ARG A CA 1
ATOM 2065 C C . ARG A 1 258 ? 22.921 4.190 -26.195 1.00 94.62 258 ARG A C 1
ATOM 2067 O O . ARG A 1 258 ? 24.041 3.685 -26.248 1.00 94.62 258 ARG A O 1
ATOM 2074 N N . TRP A 1 259 ? 21.912 3.817 -26.978 1.00 94.38 259 TRP A N 1
ATOM 2075 C CA . TRP A 1 259 ? 22.027 2.773 -27.992 1.00 94.38 259 TRP A CA 1
ATOM 2076 C C . TRP A 1 259 ? 23.022 3.146 -29.095 1.00 94.38 259 TRP A C 1
ATOM 2078 O O . TRP A 1 259 ? 23.934 2.375 -29.378 1.00 94.38 259 TRP A O 1
ATOM 2088 N N . ALA A 1 260 ? 22.941 4.362 -29.639 1.00 94.31 260 ALA A N 1
ATOM 2089 C CA . ALA A 1 260 ? 23.885 4.850 -30.644 1.00 94.31 260 ALA A CA 1
ATOM 2090 C C . ALA A 1 260 ? 25.333 4.870 -30.118 1.00 94.31 260 ALA A C 1
ATOM 2092 O O . ALA A 1 260 ? 26.269 4.477 -30.817 1.00 94.31 260 ALA A O 1
ATOM 2093 N N . ASN A 1 261 ? 25.530 5.276 -28.859 1.00 91.69 261 ASN A N 1
ATOM 2094 C CA . ASN A 1 261 ? 26.842 5.235 -28.211 1.00 91.69 261 ASN A CA 1
ATOM 2095 C C . ASN A 1 261 ? 27.355 3.800 -28.022 1.00 91.69 261 ASN A C 1
ATOM 2097 O O . ASN A 1 261 ? 28.544 3.548 -28.216 1.00 91.69 261 ASN A O 1
ATOM 2101 N N . PHE A 1 262 ? 26.476 2.865 -27.660 1.00 89.62 262 PHE A N 1
ATOM 2102 C CA . PHE A 1 262 ? 26.809 1.446 -27.555 1.00 89.62 262 PHE A CA 1
ATOM 2103 C C . PHE A 1 262 ? 27.216 0.860 -28.915 1.00 89.62 262 PHE A C 1
ATOM 2105 O O . PHE A 1 262 ? 28.275 0.243 -29.021 1.00 89.62 262 PHE A O 1
ATOM 2112 N N . GLN A 1 263 ? 26.450 1.146 -29.972 1.00 88.38 263 GLN A N 1
ATOM 2113 C CA . GLN A 1 263 ? 26.772 0.729 -31.339 1.00 88.38 263 GLN A CA 1
ATOM 2114 C C . GLN A 1 263 ? 28.123 1.281 -31.804 1.00 88.38 263 GLN A C 1
ATOM 2116 O O . GLN A 1 263 ? 28.933 0.527 -32.328 1.00 88.38 263 GLN A O 1
ATOM 2121 N N . ARG A 1 264 ? 28.421 2.565 -31.559 1.00 87.56 264 ARG A N 1
ATOM 2122 C CA . ARG A 1 264 ? 29.716 3.163 -31.935 1.00 87.56 264 ARG A CA 1
ATOM 2123 C C . ARG A 1 264 ? 30.900 2.450 -31.271 1.00 87.56 264 ARG A C 1
ATOM 2125 O O . ARG A 1 264 ? 31.915 2.218 -31.922 1.00 87.56 264 ARG A O 1
ATOM 2132 N N . LYS A 1 265 ? 30.765 2.072 -29.994 1.00 82.75 265 LYS A N 1
ATOM 2133 C CA . LYS A 1 265 ? 31.795 1.304 -29.273 1.00 82.75 265 LYS A CA 1
ATOM 2134 C C . LYS A 1 265 ? 31.994 -0.090 -29.871 1.00 82.75 265 LYS A C 1
ATOM 2136 O O . LYS A 1 265 ? 33.130 -0.517 -30.020 1.00 82.75 265 LYS A O 1
ATOM 2141 N N . LEU A 1 266 ? 30.914 -0.772 -30.251 1.00 75.75 266 LEU A N 1
ATOM 2142 C CA . LEU A 1 266 ? 30.981 -2.093 -30.888 1.00 75.75 266 LEU A CA 1
ATOM 2143 C C . LEU A 1 266 ? 31.568 -2.049 -32.300 1.00 75.75 266 LEU A C 1
ATOM 2145 O O . LEU A 1 266 ? 32.410 -2.874 -32.625 1.00 75.75 266 LEU A O 1
ATOM 2149 N N . MET A 1 267 ? 31.194 -1.052 -33.105 1.00 64.00 267 MET A N 1
ATOM 2150 C CA . MET A 1 267 ? 31.734 -0.829 -34.456 1.00 64.00 267 MET A CA 1
ATOM 2151 C C . MET A 1 267 ? 33.242 -0.521 -34.461 1.00 64.00 267 MET A C 1
ATOM 2153 O O . MET A 1 267 ? 33.866 -0.530 -35.516 1.00 64.00 267 MET A O 1
ATOM 2157 N N . SER A 1 268 ? 33.825 -0.232 -33.293 1.00 59.28 268 SER A N 1
ATOM 2158 C CA . SER A 1 268 ? 35.271 -0.047 -33.120 1.00 59.28 268 SER A CA 1
ATOM 2159 C C . SER A 1 268 ? 36.025 -1.381 -33.004 1.00 59.28 268 SER A C 1
ATOM 2161 O O . SER A 1 268 ? 37.249 -1.398 -33.097 1.00 59.28 268 SER A O 1
ATOM 2163 N N . SER A 1 269 ? 35.315 -2.496 -32.788 1.00 62.03 269 SER A N 1
ATOM 2164 C CA . SER A 1 269 ? 35.876 -3.841 -32.878 1.00 62.03 269 SER A CA 1
ATOM 2165 C C . SER A 1 269 ? 35.691 -4.327 -34.318 1.00 62.03 269 SER A C 1
ATOM 2167 O O . SER A 1 269 ? 34.549 -4.424 -34.775 1.00 62.03 269 SER A O 1
ATOM 2169 N N . PRO A 1 270 ? 36.773 -4.579 -35.071 1.00 68.56 270 PRO A N 1
ATOM 2170 C CA . PRO A 1 270 ? 36.632 -5.071 -36.426 1.00 68.56 270 PRO A CA 1
ATOM 2171 C C . PRO A 1 270 ? 35.960 -6.444 -36.374 1.00 68.56 270 PRO A C 1
ATOM 2173 O O . PRO A 1 270 ? 36.386 -7.333 -35.637 1.00 68.56 270 PRO A O 1
ATOM 2176 N N . TRP A 1 271 ? 34.893 -6.618 -37.149 1.00 69.19 271 TRP A N 1
ATOM 2177 C CA . TRP A 1 271 ? 34.375 -7.945 -37.453 1.00 69.19 271 TRP A CA 1
ATOM 2178 C C . TRP A 1 271 ? 35.445 -8.654 -38.289 1.00 69.19 271 TRP A C 1
ATOM 2180 O O . TRP A 1 271 ? 35.618 -8.339 -39.464 1.00 69.19 271 TRP A O 1
ATOM 2190 N N . ILE A 1 272 ? 36.220 -9.535 -37.650 1.00 75.25 272 ILE A N 1
ATOM 2191 C CA . ILE A 1 272 ? 37.277 -10.332 -38.283 1.00 75.25 272 ILE A CA 1
ATOM 2192 C C . ILE A 1 272 ? 36.757 -11.771 -38.388 1.00 75.25 272 ILE A C 1
ATOM 2194 O O . ILE A 1 272 ? 37.003 -12.575 -37.486 1.00 75.25 272 ILE A O 1
ATOM 2198 N N . PRO A 1 273 ? 35.997 -12.108 -39.442 1.00 72.38 273 PRO A N 1
ATOM 2199 C CA . PRO A 1 273 ? 35.455 -13.452 -39.624 1.00 72.38 273 PRO A CA 1
ATOM 2200 C C . PRO A 1 273 ? 36.552 -14.497 -39.833 1.00 72.38 273 PRO A C 1
ATOM 2202 O O . PRO A 1 273 ? 36.338 -15.660 -39.520 1.00 72.38 273 PRO A O 1
ATOM 2205 N N . ASP A 1 274 ? 37.732 -14.082 -40.297 1.00 78.00 274 ASP A N 1
ATOM 2206 C CA . ASP A 1 274 ? 38.881 -14.963 -40.530 1.00 78.00 274 ASP A CA 1
ATOM 2207 C C . ASP A 1 274 ? 39.458 -15.552 -39.230 1.00 78.00 274 ASP A C 1
ATOM 2209 O O . ASP A 1 274 ? 40.150 -16.566 -39.265 1.00 78.00 274 ASP A O 1
ATOM 2213 N N . ASN A 1 275 ? 39.147 -14.942 -38.079 1.00 77.12 275 ASN A N 1
ATOM 2214 C CA . ASN A 1 275 ? 39.516 -15.447 -36.755 1.00 77.12 275 ASN A CA 1
ATOM 2215 C C . ASN A 1 275 ? 38.436 -16.349 -36.134 1.00 77.12 275 ASN A C 1
ATOM 2217 O O . ASN A 1 275 ? 38.635 -16.823 -35.017 1.00 77.12 275 ASN A O 1
ATOM 2221 N N . LEU A 1 276 ? 37.296 -16.554 -36.807 1.00 79.06 276 LEU A N 1
ATOM 2222 C CA . LEU A 1 276 ? 36.269 -17.486 -36.347 1.00 79.06 276 LEU A CA 1
ATOM 2223 C C . LEU A 1 276 ? 36.732 -18.905 -36.664 1.00 79.06 276 LEU A C 1
ATOM 2225 O O . LEU A 1 276 ? 36.784 -19.316 -37.825 1.00 79.06 276 LEU A O 1
ATOM 2229 N N . ASP A 1 277 ? 37.026 -19.679 -35.630 1.00 83.19 277 ASP A N 1
ATOM 2230 C CA . ASP A 1 277 ? 37.216 -21.111 -35.779 1.00 83.19 277 ASP A CA 1
ATOM 2231 C C . ASP A 1 277 ? 35.880 -21.774 -35.486 1.00 83.19 277 ASP A C 1
ATOM 2233 O O . ASP A 1 277 ? 35.603 -22.204 -34.371 1.00 83.19 277 ASP A O 1
ATOM 2237 N N . PHE A 1 278 ? 35.042 -21.895 -36.518 1.00 79.69 278 PHE A N 1
ATOM 2238 C CA . PHE A 1 278 ? 33.729 -22.526 -36.395 1.00 79.69 278 PHE A CA 1
ATOM 2239 C C . PHE A 1 278 ? 33.789 -23.878 -35.685 1.00 79.69 278 PHE A C 1
ATOM 2241 O O . PHE A 1 278 ? 32.839 -24.237 -34.997 1.00 79.69 278 PHE A O 1
ATOM 2248 N N . ARG A 1 279 ? 34.878 -24.643 -35.830 1.00 79.19 279 ARG A N 1
ATOM 2249 C CA . ARG A 1 279 ? 34.989 -25.964 -35.216 1.00 79.19 279 ARG A CA 1
ATOM 2250 C C . ARG A 1 279 ? 35.209 -25.872 -33.706 1.00 79.19 279 ARG A C 1
ATOM 2252 O O . ARG A 1 279 ? 34.643 -26.706 -33.009 1.00 79.19 279 ARG A O 1
ATOM 2259 N N . SER A 1 280 ? 35.972 -24.904 -33.198 1.00 77.81 280 SER A N 1
ATOM 2260 C CA . SER A 1 280 ? 36.131 -24.694 -31.749 1.00 77.81 280 SER A CA 1
ATOM 2261 C C . SER A 1 280 ? 35.044 -23.796 -31.151 1.00 77.81 280 SER A C 1
ATOM 2263 O O . SER A 1 280 ? 34.513 -24.122 -30.092 1.00 77.81 280 SER A O 1
ATOM 2265 N N . ASP A 1 281 ? 34.620 -22.754 -31.864 1.00 77.62 281 ASP A N 1
ATOM 2266 C CA . ASP A 1 281 ? 33.596 -21.793 -31.438 1.00 77.62 281 ASP A CA 1
ATOM 2267 C C . ASP A 1 281 ? 32.191 -22.416 -31.360 1.00 77.62 281 ASP A C 1
ATOM 2269 O O . ASP A 1 281 ? 31.356 -21.984 -30.564 1.00 77.62 281 ASP A O 1
ATOM 2273 N N . THR A 1 282 ? 31.914 -23.460 -32.155 1.00 77.00 282 THR A N 1
ATOM 2274 C CA . THR A 1 282 ? 30.675 -24.256 -32.038 1.00 77.00 282 THR A CA 1
ATOM 2275 C C . THR A 1 282 ? 30.843 -25.519 -31.191 1.00 77.00 282 THR A C 1
ATOM 2277 O O . THR A 1 282 ? 29.847 -26.158 -30.838 1.00 77.00 282 THR A O 1
ATOM 2280 N N . ALA A 1 283 ? 32.076 -25.873 -30.808 1.00 76.69 283 ALA A N 1
ATOM 2281 C CA . ALA A 1 283 ? 32.345 -26.992 -29.913 1.00 76.69 283 ALA A CA 1
ATOM 2282 C C . ALA A 1 283 ? 32.105 -26.583 -28.457 1.00 76.69 283 ALA A C 1
ATOM 2284 O O . ALA A 1 283 ? 33.020 -26.351 -27.667 1.00 76.69 283 ALA A O 1
ATOM 2285 N N . ILE A 1 284 ? 30.833 -26.553 -28.069 1.00 73.25 284 ILE A N 1
ATOM 2286 C CA . ILE A 1 284 ? 30.457 -26.419 -26.665 1.00 73.25 284 ILE A CA 1
ATOM 2287 C C . ILE A 1 284 ? 30.712 -27.766 -25.980 1.00 73.25 284 ILE A C 1
ATOM 2289 O O . ILE A 1 284 ? 29.927 -28.708 -26.100 1.00 73.25 284 ILE A O 1
ATOM 2293 N N . SER A 1 285 ? 31.820 -27.864 -25.244 1.00 72.62 285 SER A N 1
ATOM 2294 C CA . SER A 1 285 ? 32.095 -29.029 -24.403 1.00 72.62 285 SER A CA 1
ATOM 2295 C C . SER A 1 285 ? 31.191 -28.993 -23.173 1.00 72.62 285 SER A C 1
ATOM 2297 O O . SER A 1 285 ? 31.467 -28.324 -22.177 1.00 72.62 285 SER A O 1
ATOM 2299 N N . LEU A 1 286 ? 30.069 -29.705 -23.246 1.00 73.56 286 LEU A N 1
ATOM 2300 C CA . LEU A 1 286 ? 29.147 -29.869 -22.127 1.00 73.56 286 LEU A CA 1
ATOM 2301 C C . LEU A 1 286 ? 29.655 -30.955 -21.165 1.00 73.56 286 LEU A C 1
ATOM 2303 O O . LEU A 1 286 ? 29.002 -31.980 -20.962 1.00 73.56 286 LEU A O 1
ATOM 2307 N N . THR A 1 287 ? 30.821 -30.726 -20.558 1.00 78.00 287 THR A N 1
ATOM 2308 C CA . THR A 1 287 ? 31.508 -31.677 -19.659 1.00 78.00 287 THR A CA 1
ATOM 2309 C C . THR A 1 287 ? 30.620 -32.199 -18.527 1.00 78.00 287 THR A C 1
ATOM 2311 O O . THR A 1 287 ? 30.760 -33.347 -18.116 1.00 78.00 287 THR A O 1
ATOM 2314 N N . ASN A 1 288 ? 29.642 -31.401 -18.088 1.00 77.44 288 ASN A N 1
ATOM 2315 C CA . ASN A 1 288 ? 28.710 -31.750 -17.014 1.00 77.44 288 ASN A CA 1
ATOM 2316 C C . ASN A 1 288 ? 27.305 -32.166 -17.494 1.00 77.44 288 ASN A C 1
ATOM 2318 O O . ASN A 1 288 ? 26.462 -32.500 -16.663 1.00 77.44 288 ASN A O 1
ATOM 2322 N N . ALA A 1 289 ? 27.014 -32.156 -18.802 1.00 77.31 289 ALA A N 1
ATOM 2323 C CA . ALA A 1 289 ? 25.681 -32.517 -19.304 1.00 77.31 289 ALA A CA 1
ATOM 2324 C C . ALA A 1 289 ? 25.509 -34.018 -19.554 1.00 77.31 289 ALA A C 1
ATOM 2326 O O . ALA A 1 289 ? 24.382 -34.471 -19.742 1.00 77.31 289 ALA A O 1
ATOM 2327 N N . HIS A 1 290 ? 26.590 -34.801 -19.526 1.00 76.25 290 HIS A N 1
ATOM 2328 C CA . HIS A 1 290 ? 26.538 -36.244 -19.770 1.00 76.25 290 HIS A CA 1
ATOM 2329 C C . HIS A 1 290 ? 25.508 -36.985 -18.883 1.00 76.25 290 HIS A C 1
ATOM 2331 O O . HIS A 1 290 ? 24.711 -37.746 -19.435 1.00 76.25 290 HIS A O 1
ATOM 2337 N N . PRO A 1 291 ? 25.413 -36.745 -17.554 1.00 81.62 291 PRO A N 1
ATOM 2338 C CA . PRO A 1 291 ? 24.397 -37.395 -16.719 1.00 81.62 291 PRO A CA 1
ATOM 2339 C C . PRO A 1 291 ? 22.964 -36.996 -17.099 1.00 81.62 291 PRO A C 1
ATOM 2341 O O . PRO A 1 291 ? 22.064 -37.831 -17.088 1.00 81.62 291 PRO A O 1
ATOM 2344 N N . TYR A 1 292 ? 22.757 -35.726 -17.459 1.00 80.50 292 TYR A N 1
ATOM 2345 C CA . TYR A 1 292 ? 21.453 -35.195 -17.856 1.00 80.50 292 TYR A CA 1
ATOM 2346 C C . TYR A 1 292 ? 20.989 -35.772 -19.198 1.00 80.50 292 TYR A C 1
ATOM 2348 O O . TYR A 1 292 ? 19.864 -36.253 -19.307 1.00 80.50 292 TYR A O 1
ATOM 2356 N N . ILE A 1 293 ? 21.871 -35.777 -20.200 1.00 81.75 293 ILE A N 1
ATOM 2357 C CA . ILE A 1 293 ? 21.583 -36.309 -21.537 1.00 81.75 293 ILE A CA 1
ATOM 2358 C C . ILE A 1 293 ? 21.326 -37.816 -21.458 1.00 81.75 293 ILE A C 1
ATOM 2360 O O . ILE A 1 293 ? 20.368 -38.295 -22.055 1.00 81.75 293 ILE A O 1
ATOM 2364 N N . LYS A 1 294 ? 22.114 -38.555 -20.664 1.00 82.56 294 LYS A N 1
ATOM 2365 C CA . LYS A 1 294 ? 21.887 -39.987 -20.438 1.00 82.56 294 LYS A CA 1
ATOM 2366 C C . LYS A 1 294 ? 20.499 -40.249 -19.846 1.00 82.56 294 LYS A C 1
ATOM 2368 O O . LYS A 1 294 ? 19.760 -41.054 -20.392 1.00 82.56 294 LYS A O 1
ATOM 2373 N 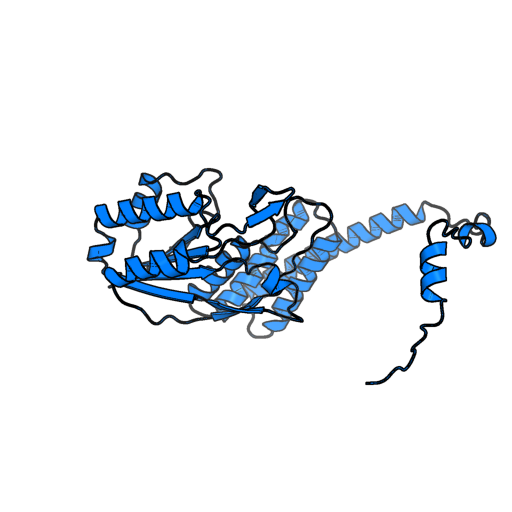N . LYS A 1 295 ? 20.110 -39.499 -18.812 1.00 84.19 295 LYS A N 1
ATOM 2374 C CA . LYS A 1 295 ? 18.776 -39.597 -18.200 1.00 84.19 295 LYS A CA 1
ATOM 2375 C C . LYS A 1 295 ? 17.639 -39.231 -19.166 1.00 84.19 295 LYS A C 1
ATOM 2377 O O . LYS A 1 295 ? 16.562 -39.801 -19.075 1.00 84.19 295 LYS A O 1
ATOM 2382 N N . ALA A 1 296 ? 17.856 -38.272 -20.066 1.00 79.38 296 ALA A N 1
ATOM 2383 C CA . ALA A 1 296 ? 16.852 -37.850 -21.045 1.00 79.38 296 ALA A CA 1
ATOM 2384 C C . ALA A 1 296 ? 16.704 -38.826 -22.229 1.00 79.38 296 ALA A C 1
ATOM 2386 O O . ALA A 1 296 ? 15.645 -38.868 -22.850 1.00 79.38 296 ALA A O 1
ATOM 2387 N N . LEU A 1 297 ? 17.760 -39.580 -22.550 1.00 81.56 297 LEU A N 1
ATOM 2388 C CA . LEU A 1 297 ? 17.784 -40.579 -23.624 1.00 81.56 297 LEU A CA 1
ATOM 2389 C C . LEU A 1 297 ? 17.460 -41.998 -23.142 1.00 81.56 297 LEU A C 1
ATOM 2391 O O . LEU A 1 297 ? 17.257 -42.885 -23.970 1.00 81.56 297 LEU A O 1
ATOM 2395 N N . GLU A 1 298 ? 17.416 -42.231 -21.830 1.00 82.75 298 GLU A N 1
ATOM 2396 C CA . GLU A 1 298 ? 16.890 -43.472 -21.272 1.00 82.75 298 GLU A CA 1
ATOM 2397 C C . GLU A 1 298 ? 15.406 -43.593 -21.664 1.00 82.75 298 GLU A C 1
ATOM 2399 O O . GLU A 1 298 ? 14.611 -42.710 -21.329 1.00 82.75 298 GLU A O 1
ATOM 2404 N N . PRO A 1 299 ? 15.004 -44.650 -22.398 1.00 67.00 299 PRO A N 1
ATOM 2405 C CA . PRO A 1 299 ? 13.606 -44.854 -22.727 1.00 67.00 299 PRO A CA 1
ATOM 2406 C C . PRO A 1 299 ? 12.837 -44.983 -21.417 1.00 67.00 299 PRO A C 1
ATOM 2408 O O . PRO A 1 299 ? 13.117 -45.871 -20.612 1.00 67.00 299 PRO A O 1
ATOM 2411 N N . THR A 1 300 ? 11.869 -44.091 -21.195 1.00 62.41 300 THR A N 1
ATOM 2412 C CA . THR A 1 300 ? 10.896 -44.255 -20.120 1.00 62.41 300 THR A CA 1
ATOM 2413 C C . THR A 1 300 ? 10.220 -45.596 -20.335 1.00 62.41 300 THR A C 1
ATOM 2415 O O . THR A 1 300 ? 9.365 -45.737 -21.210 1.00 62.41 300 THR A O 1
ATOM 2418 N N . SER A 1 301 ? 10.610 -46.592 -19.547 1.00 55.19 301 SER A N 1
ATOM 2419 C CA . SER A 1 301 ? 9.840 -47.805 -19.364 1.00 55.19 301 SER A CA 1
ATOM 2420 C C . SER A 1 301 ? 8.524 -47.391 -18.713 1.00 55.19 301 SER A C 1
ATOM 2422 O O . SER A 1 301 ? 8.367 -47.376 -17.496 1.00 55.19 301 SER A O 1
ATOM 2424 N N . HIS A 1 302 ? 7.546 -47.023 -19.540 1.00 52.75 302 HIS A N 1
ATOM 2425 C CA . HIS A 1 302 ? 6.147 -47.189 -19.186 1.00 52.75 302 HIS A CA 1
ATOM 2426 C C . HIS A 1 302 ? 5.889 -48.693 -19.122 1.00 52.75 302 HIS A C 1
ATOM 2428 O O . HIS A 1 302 ? 5.361 -49.306 -20.044 1.00 52.75 302 HIS A O 1
ATOM 2434 N N . GLY A 1 303 ? 6.361 -49.292 -18.028 1.00 43.38 303 GLY A N 1
ATOM 2435 C CA . GLY A 1 303 ? 5.894 -50.577 -17.564 1.00 43.38 303 GLY A CA 1
ATOM 2436 C C . GLY A 1 303 ? 4.456 -50.393 -17.116 1.00 43.38 303 GLY A C 1
ATOM 2437 O O . GLY A 1 303 ? 4.189 -49.849 -16.047 1.00 43.38 303 GLY A O 1
ATOM 2438 N N . GLU A 1 304 ? 3.539 -50.829 -17.968 1.00 46.59 304 GLU A N 1
ATOM 2439 C CA . GLU A 1 304 ? 2.251 -51.329 -17.524 1.00 46.59 304 GLU A CA 1
ATOM 2440 C C . GLU A 1 304 ? 2.468 -52.401 -16.446 1.00 46.59 304 GLU A C 1
ATOM 2442 O O . GLU A 1 304 ? 3.132 -53.404 -16.693 1.00 46.59 304 GLU A O 1
ATOM 2447 N N . GLN A 1 305 ? 1.870 -52.192 -15.277 1.00 36.97 305 GLN A N 1
ATOM 2448 C CA . GLN A 1 305 ? 1.333 -53.211 -14.363 1.00 36.97 305 GLN A CA 1
ATOM 2449 C C . GLN A 1 305 ? 0.409 -52.437 -13.406 1.00 36.97 305 GLN A C 1
ATOM 2451 O O . GLN A 1 305 ? 0.885 -51.688 -12.562 1.00 36.97 305 GLN A O 1
ATOM 2456 N N . LYS A 1 306 ? -0.865 -52.221 -13.761 1.00 40.53 306 LYS A N 1
ATOM 2457 C CA . LYS A 1 306 ? -2.053 -53.074 -13.541 1.00 40.53 306 LYS A CA 1
ATOM 2458 C C . LYS A 1 306 ? -2.243 -53.548 -12.091 1.00 40.53 306 LYS A C 1
ATOM 2460 O O . LYS A 1 306 ? -1.429 -54.312 -11.583 1.00 40.53 306 LYS A O 1
ATOM 2465 N N . THR A 1 307 ? -3.439 -53.190 -11.597 1.00 38.94 307 THR A N 1
ATOM 2466 C CA . THR A 1 307 ? -4.180 -53.583 -10.377 1.00 38.94 307 THR A CA 1
ATOM 2467 C C . THR A 1 307 ? -3.697 -53.042 -9.043 1.00 38.94 307 THR A C 1
ATOM 2469 O O . THR A 1 307 ? -2.596 -53.421 -8.604 1.00 38.94 307 THR A O 1
#